Protein AF-A0A7S2K4I2-F1 (afdb_monomer_lite)

Sequence (186 aa):
KVRLDPPRPSGVTPASSSSSSKVGPFVLKERHAEYVIVQDGLDKDMLECCHKFLRTKRPQPAQMKNEGGESDDERKTRYDDRDSLVSWFSAQTECPWLHDRLADVVRHVGNAQWPLLKVDDKGDLACDYEQTQYAVYGPDQHFKAWHQDAYAEGNDPEDARQFTIVVMLSCRRDYTGGGFPAERPG

Foldseek 3Di:
DDDDDDDDDDPPPPDPPQPWDDFPPWTFRDDDPQDTDTPCLDPPVRLVVVVVLVVVQPFAFDDDPPPDDPDDDPPVVQCVLAGWTKGWAACVPRPVVVVVSVQCCCQRPVCVSPVPFDADPVRGTPDDDDTDMDIGADPPGDNRDDDDQADCPDDDPSNPDPDDDDDDSDDPVVDDDPDDDDDDDD

Secondary structure (DSSP, 8-state):
-PPPPPP-------------EEETTEEEEEE-SS-EEEETSS-HHHHHHHHHHHTTS--EE---TTTT----STTGGGSTTB--EEEEE-HHHH-HHHHHHHHHHIIIIIHHHS--S-B-TTS-B----PPEEEEE--TT--B-S---S--TT--SGGGG---------S-GGG-SS-----PPP-

pLDDT: mean 82.23, std 18.73, range [35.19, 97.94]

Structure (mmCIF, N/CA/C/O backbone):
data_AF-A0A7S2K4I2-F1
#
_entry.id   AF-A0A7S2K4I2-F1
#
loop_
_atom_site.group_PDB
_atom_site.id
_atom_site.type_symbol
_atom_site.label_atom_id
_atom_site.label_alt_id
_atom_site.label_comp_id
_atom_site.label_asym_id
_atom_site.label_entity_id
_atom_site.label_seq_id
_atom_site.pdbx_PDB_ins_code
_atom_site.Cartn_x
_atom_site.Cartn_y
_atom_site.Cartn_z
_atom_site.occupancy
_atom_site.B_iso_or_equiv
_atom_site.auth_seq_id
_atom_site.auth_comp_id
_atom_site.auth_asym_id
_atom_site.auth_atom_id
_atom_site.pdbx_PDB_model_num
ATOM 1 N N . LYS A 1 1 ? 3.647 -50.927 -32.671 1.00 45.66 1 LYS A N 1
ATOM 2 C CA . LYS A 1 1 ? 2.500 -51.054 -31.738 1.00 45.66 1 LYS A CA 1
ATOM 3 C C . LYS A 1 1 ? 2.286 -49.695 -31.089 1.00 45.66 1 LYS A C 1
ATOM 5 O O . LYS A 1 1 ? 3.071 -49.327 -30.231 1.00 45.66 1 LYS A O 1
ATOM 10 N N . VAL A 1 2 ? 1.308 -48.933 -31.574 1.00 35.75 2 VAL A N 1
ATOM 11 C CA . VAL A 1 2 ? 0.927 -47.622 -31.028 1.00 35.75 2 VAL A CA 1
ATOM 12 C C . VAL A 1 2 ? -0.049 -47.878 -29.878 1.00 35.75 2 VAL A C 1
ATOM 14 O O . VAL A 1 2 ? -1.034 -48.586 -30.080 1.00 35.75 2 VAL A O 1
ATOM 17 N N . ARG A 1 3 ? 0.244 -47.372 -28.676 1.00 37.09 3 ARG A N 1
ATOM 18 C CA . ARG A 1 3 ? -0.733 -47.267 -27.584 1.00 37.09 3 ARG A CA 1
ATOM 19 C C . ARG A 1 3 ? -1.289 -45.847 -27.620 1.00 37.09 3 ARG A C 1
ATOM 21 O O . ARG A 1 3 ? -0.523 -44.896 -27.537 1.00 37.09 3 ARG A O 1
ATOM 28 N N . LEU A 1 4 ? -2.598 -45.745 -27.822 1.00 38.88 4 LEU A N 1
ATOM 29 C CA . LEU A 1 4 ? -3.372 -44.523 -27.645 1.00 38.88 4 LEU A CA 1
ATOM 30 C C . LEU A 1 4 ? -3.843 -44.504 -26.192 1.00 38.88 4 LEU A C 1
ATOM 32 O O . LEU A 1 4 ? -4.527 -45.439 -25.770 1.00 38.88 4 LEU A O 1
ATOM 36 N N . ASP A 1 5 ? -3.464 -43.470 -25.451 1.00 52.88 5 ASP A N 1
ATOM 37 C CA . ASP A 1 5 ? -4.001 -43.223 -24.117 1.00 52.88 5 ASP A CA 1
ATOM 38 C C . ASP A 1 5 ? -5.413 -42.614 -24.211 1.00 52.88 5 ASP A C 1
ATOM 40 O O . ASP A 1 5 ? -5.716 -41.879 -25.160 1.00 52.88 5 ASP A O 1
ATOM 44 N N . PRO A 1 6 ? -6.308 -42.932 -23.258 1.00 47.16 6 PRO A N 1
ATOM 45 C CA . PRO A 1 6 ? -7.670 -42.413 -23.249 1.00 47.16 6 PRO A CA 1
ATOM 46 C C . PRO A 1 6 ? -7.687 -40.924 -22.863 1.00 47.16 6 PRO A C 1
ATOM 48 O O . PRO A 1 6 ? -6.858 -40.487 -22.063 1.00 47.16 6 PRO A O 1
ATOM 51 N N . PRO A 1 7 ? -8.640 -40.119 -23.368 1.00 51.59 7 PRO A N 1
ATOM 52 C CA . PRO A 1 7 ? -8.760 -38.739 -22.932 1.00 51.59 7 PRO A CA 1
ATOM 53 C C . PRO A 1 7 ? -9.582 -38.622 -21.638 1.00 51.59 7 PRO A C 1
ATOM 55 O O . PRO A 1 7 ? -10.509 -39.402 -21.415 1.00 51.59 7 PRO A O 1
ATOM 58 N N . ARG A 1 8 ? -9.316 -37.510 -20.927 1.00 41.53 8 ARG A N 1
ATOM 59 C CA . ARG A 1 8 ? -10.146 -36.782 -19.932 1.00 41.53 8 ARG A CA 1
ATOM 60 C C . ARG A 1 8 ? -9.965 -37.144 -18.441 1.00 41.53 8 ARG A C 1
ATOM 62 O O . ARG A 1 8 ? -9.668 -38.288 -18.130 1.00 41.53 8 ARG A O 1
ATOM 69 N N . PRO A 1 9 ? -10.122 -36.159 -17.520 1.00 43.31 9 PRO A N 1
ATOM 70 C CA . PRO A 1 9 ? -11.148 -35.114 -17.557 1.00 43.31 9 PRO A CA 1
ATOM 71 C C . PRO A 1 9 ? -10.660 -33.667 -17.622 1.00 43.31 9 PRO A C 1
ATOM 73 O O . PRO A 1 9 ? -9.658 -33.264 -17.046 1.00 43.31 9 PRO A O 1
ATOM 76 N N . SER A 1 10 ? -11.465 -32.880 -18.333 1.00 49.03 10 SER A N 1
ATOM 77 C CA . SER A 1 10 ? -11.512 -31.429 -18.280 1.00 49.03 10 SER A CA 1
ATOM 78 C C . SER A 1 10 ? -11.745 -30.993 -16.834 1.00 49.03 10 SER A C 1
ATOM 80 O O . SER A 1 10 ? -12.845 -31.162 -16.308 1.00 49.03 10 SER A O 1
ATOM 82 N N . GLY A 1 11 ? -10.709 -30.451 -16.199 1.00 35.19 11 GLY A N 1
ATOM 83 C CA . GLY A 1 11 ? -10.841 -29.725 -14.945 1.00 35.19 11 GLY A CA 1
ATOM 84 C C . GLY A 1 11 ? -11.625 -28.447 -15.204 1.00 35.19 11 GLY A C 1
ATOM 85 O O . GLY A 1 11 ? -11.063 -27.434 -15.606 1.00 35.19 11 GLY A O 1
ATOM 86 N N . VAL A 1 12 ? -12.941 -28.513 -15.025 1.00 42.94 12 VAL A N 1
ATOM 87 C CA . VAL A 1 12 ? -13.753 -27.324 -14.791 1.00 42.94 12 VAL A CA 1
ATOM 88 C C . VAL A 1 12 ? -13.379 -26.859 -13.391 1.00 42.94 12 VAL A C 1
ATOM 90 O O . VAL A 1 12 ? -13.829 -27.429 -12.399 1.00 42.94 12 VAL A O 1
ATOM 93 N N . THR A 1 13 ? -12.499 -25.867 -13.303 1.00 44.44 13 THR A N 1
ATOM 94 C CA . THR A 1 13 ? -12.301 -25.113 -12.067 1.00 44.44 13 THR A CA 1
ATOM 95 C C . THR A 1 13 ? -13.665 -24.537 -11.681 1.00 44.44 13 THR A C 1
ATOM 97 O O . THR A 1 13 ? -14.291 -23.890 -12.529 1.00 44.44 13 THR A O 1
ATOM 100 N N . PRO A 1 14 ? -14.182 -24.765 -10.463 1.00 40.59 14 PRO A N 1
ATOM 101 C CA . PRO A 1 14 ? -15.402 -24.099 -10.055 1.00 40.59 14 PRO A CA 1
ATOM 102 C C . PRO A 1 14 ? -15.103 -22.602 -10.041 1.00 40.59 14 PRO A C 1
ATOM 104 O O . PRO A 1 14 ? -14.179 -22.152 -9.361 1.00 40.59 14 PRO A O 1
ATOM 107 N N . ALA A 1 15 ? -15.853 -21.836 -10.833 1.00 42.00 15 ALA A N 1
ATOM 108 C CA . ALA A 1 15 ? -15.892 -20.394 -10.686 1.00 42.00 15 ALA A CA 1
ATOM 109 C C . ALA A 1 15 ? -16.281 -20.123 -9.231 1.00 42.00 15 ALA A C 1
ATOM 111 O O . ALA A 1 15 ? -17.393 -20.460 -8.816 1.00 42.00 15 ALA A O 1
ATOM 112 N N . SER A 1 16 ? -15.350 -19.584 -8.439 1.00 42.66 16 SER A N 1
ATOM 113 C CA . SER A 1 16 ? -15.700 -19.061 -7.130 1.00 42.66 16 SER A CA 1
ATOM 114 C C . SER A 1 16 ? -16.764 -18.000 -7.380 1.00 42.66 16 SER A C 1
ATOM 116 O O . SER A 1 16 ? -16.560 -17.042 -8.126 1.00 42.66 16 SER A O 1
ATOM 118 N N . SER A 1 17 ? -17.958 -18.220 -6.842 1.00 43.41 17 SER A N 1
ATOM 119 C CA . SER A 1 17 ? -19.016 -17.225 -6.867 1.00 43.41 17 SER A CA 1
ATOM 120 C C . SER A 1 17 ? -18.533 -16.044 -6.028 1.00 43.41 17 SER A C 1
ATOM 122 O O . SER A 1 17 ? -18.683 -16.045 -4.806 1.00 43.41 17 SER A O 1
ATOM 124 N N . SER A 1 18 ? -17.884 -15.069 -6.667 1.00 55.03 18 SER A N 1
ATOM 125 C CA . SER A 1 18 ? -17.404 -13.847 -6.028 1.00 55.03 18 SER A CA 1
ATOM 126 C C . SER A 1 18 ? -18.601 -12.939 -5.739 1.00 55.03 18 SER A C 1
ATOM 128 O O . SER A 1 18 ? -18.847 -11.952 -6.435 1.00 55.03 18 SER A O 1
ATOM 130 N N . SER A 1 19 ? -19.416 -13.301 -4.750 1.00 66.00 19 SER A N 1
ATOM 131 C CA . SER A 1 19 ? -20.396 -12.373 -4.203 1.00 66.00 19 SER A CA 1
ATOM 132 C C . SER A 1 19 ? -19.626 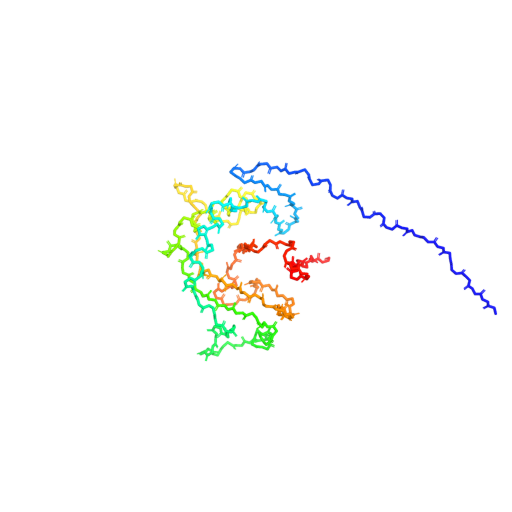-11.316 -3.423 1.00 66.00 19 SER A C 1
ATOM 134 O O . SER A 1 19 ? -19.053 -11.620 -2.373 1.00 66.00 19 SER A O 1
ATOM 136 N N . SER A 1 20 ? -19.575 -10.093 -3.945 1.00 78.56 20 SER A N 1
ATOM 137 C CA . SER A 1 20 ? -18.976 -8.988 -3.213 1.00 78.56 20 SER A CA 1
ATOM 138 C C . SER A 1 20 ? -19.796 -8.689 -1.957 1.00 78.56 20 SER A C 1
ATOM 140 O O . SER A 1 20 ? -21.028 -8.711 -1.975 1.00 78.56 20 SER A O 1
ATOM 142 N N . SER A 1 21 ? -19.117 -8.431 -0.842 1.00 86.62 21 SER A N 1
ATOM 143 C CA . SER A 1 21 ? -19.760 -8.123 0.441 1.00 86.62 21 SER A CA 1
ATOM 144 C C . SER A 1 21 ? -19.257 -6.793 0.979 1.00 86.62 21 SER A C 1
ATOM 146 O O . SER A 1 21 ? -18.053 -6.535 0.946 1.00 86.62 21 SER A O 1
ATOM 148 N N . LYS A 1 22 ? -20.155 -5.959 1.509 1.00 88.06 22 LYS A N 1
ATOM 149 C CA . LYS A 1 22 ? -19.762 -4.723 2.195 1.00 88.06 22 LYS A CA 1
ATOM 150 C C . LYS A 1 22 ? -19.263 -5.034 3.605 1.00 88.06 22 LYS A C 1
ATOM 152 O O . LYS A 1 22 ? -19.943 -5.739 4.346 1.00 88.06 22 LYS A O 1
ATOM 157 N N . VAL A 1 23 ? -18.109 -4.485 3.971 1.00 83.25 23 VAL A N 1
ATOM 158 C CA . VAL A 1 23 ? -17.538 -4.562 5.321 1.00 83.25 23 VAL A CA 1
ATOM 159 C C . VAL A 1 23 ? -17.091 -3.159 5.721 1.00 83.25 23 VAL A C 1
ATOM 161 O O . VAL A 1 23 ? -16.132 -2.621 5.168 1.00 83.25 23 VAL A O 1
ATOM 164 N N . GLY A 1 24 ? -17.837 -2.530 6.633 1.00 85.44 24 GLY A N 1
ATOM 165 C CA . GLY A 1 24 ? -17.677 -1.101 6.910 1.00 85.44 24 GLY A CA 1
ATOM 166 C C . GLY A 1 24 ? -17.843 -0.267 5.625 1.00 85.44 24 GLY A C 1
ATOM 167 O O . GLY A 1 24 ? -18.805 -0.495 4.883 1.00 85.44 24 GLY A O 1
ATOM 168 N N . PRO A 1 25 ? -16.923 0.669 5.322 1.00 89.75 25 PRO A N 1
ATOM 169 C CA . PRO A 1 25 ? -16.965 1.467 4.097 1.00 89.75 25 PRO A CA 1
ATOM 170 C C . PRO A 1 25 ? -16.369 0.753 2.867 1.00 89.75 25 PRO A C 1
ATOM 172 O O . PRO A 1 25 ? -16.263 1.370 1.808 1.00 89.75 25 PRO A O 1
ATOM 175 N N . PHE A 1 26 ? -15.956 -0.515 2.982 1.00 95.69 26 PHE A N 1
ATOM 176 C CA . PHE A 1 26 ? -15.223 -1.235 1.937 1.00 95.69 26 PHE A CA 1
ATOM 177 C C . PHE A 1 26 ? -16.061 -2.313 1.255 1.00 95.69 26 PHE A C 1
ATOM 179 O O . PHE A 1 26 ? -16.969 -2.901 1.847 1.00 95.69 26 PHE A O 1
ATOM 186 N N . VAL A 1 27 ? -15.713 -2.610 0.002 1.00 95.19 27 VAL A N 1
ATOM 187 C CA . VAL A 1 27 ? -16.283 -3.721 -0.762 1.00 95.19 27 VAL A CA 1
ATOM 188 C C . VAL A 1 27 ? -15.241 -4.825 -0.866 1.00 95.19 27 VAL A C 1
ATOM 190 O O . VAL A 1 27 ? -14.229 -4.687 -1.550 1.00 95.19 27 VAL A O 1
ATOM 193 N N . LEU A 1 28 ? -15.495 -5.946 -0.199 1.00 94.81 28 LEU A N 1
ATOM 194 C CA . LEU A 1 28 ? -14.681 -7.142 -0.346 1.00 94.81 28 LEU A CA 1
ATOM 195 C C . LEU A 1 28 ? -15.040 -7.815 -1.671 1.00 94.81 28 LEU A C 1
ATOM 197 O O . LEU A 1 28 ? -16.169 -8.276 -1.840 1.00 94.81 28 LEU A O 1
ATOM 201 N N . LYS A 1 29 ? -14.093 -7.846 -2.606 1.00 94.56 29 LYS A N 1
ATOM 202 C CA . LYS A 1 29 ? -14.266 -8.437 -3.936 1.00 94.56 29 LYS A CA 1
ATOM 203 C C . LYS A 1 29 ? -14.013 -9.937 -3.915 1.00 94.56 29 LYS A C 1
ATOM 205 O O . LYS A 1 29 ? -14.804 -10.707 -4.451 1.00 94.56 29 LYS A O 1
ATOM 210 N N . GLU A 1 30 ? -12.909 -10.339 -3.295 1.00 94.25 30 GLU A N 1
ATOM 211 C CA . GLU A 1 30 ? -12.499 -11.735 -3.188 1.00 94.25 30 GLU A CA 1
ATOM 212 C C . GLU A 1 30 ? -11.969 -12.019 -1.791 1.00 94.25 30 GLU A C 1
ATOM 214 O O . GLU A 1 30 ? -11.369 -11.157 -1.142 1.00 94.25 30 GLU A O 1
ATOM 219 N N . ARG A 1 31 ? -12.179 -13.254 -1.346 1.00 92.81 31 ARG A N 1
ATOM 220 C CA . ARG A 1 31 ? -11.678 -13.759 -0.078 1.00 92.81 31 ARG A CA 1
ATOM 221 C C . ARG A 1 31 ? -10.934 -15.058 -0.328 1.00 92.81 31 ARG A C 1
ATOM 223 O O . ARG A 1 31 ? -11.472 -15.968 -0.953 1.00 92.81 31 ARG A O 1
ATOM 230 N N . HIS A 1 32 ? -9.730 -15.130 0.212 1.00 91.44 32 HIS A N 1
ATOM 231 C CA . HIS A 1 32 ? -8.888 -16.315 0.250 1.00 91.44 32 HIS A CA 1
ATOM 232 C C . HIS A 1 32 ? -8.554 -16.618 1.718 1.00 91.44 32 HIS A C 1
ATOM 234 O O . HIS A 1 32 ? -8.911 -15.842 2.605 1.00 91.44 32 HIS A O 1
ATOM 240 N N . ALA A 1 33 ? -7.927 -17.763 1.994 1.00 90.31 33 ALA A N 1
ATOM 241 C CA . ALA A 1 33 ? -7.630 -18.175 3.370 1.00 90.31 33 ALA A CA 1
ATOM 242 C C . ALA A 1 33 ? -6.675 -17.201 4.090 1.00 90.31 33 ALA A C 1
ATOM 244 O O . ALA A 1 33 ? -6.841 -16.944 5.280 1.00 90.31 33 ALA A O 1
ATOM 245 N N . GLU A 1 34 ? -5.725 -16.633 3.345 1.00 89.62 34 GLU A N 1
ATOM 246 C CA . GLU A 1 34 ? -4.618 -15.827 3.883 1.00 89.62 34 GLU A CA 1
ATOM 247 C C . GLU A 1 34 ? -4.631 -14.376 3.390 1.00 89.62 34 GLU A C 1
ATOM 249 O O . GLU A 1 34 ? -3.885 -13.542 3.888 1.00 89.62 34 GLU A O 1
ATOM 254 N N . TYR A 1 35 ? -5.477 -14.050 2.408 1.00 93.75 35 TYR A N 1
ATOM 255 C CA . TYR A 1 35 ? -5.583 -12.691 1.888 1.00 93.75 35 TYR A CA 1
ATOM 256 C C . TYR A 1 35 ? -6.986 -12.365 1.383 1.00 93.75 35 TYR A C 1
ATOM 258 O O . TYR A 1 35 ? -7.836 -13.223 1.134 1.00 93.75 35 TYR A O 1
ATOM 266 N N . VAL A 1 36 ? -7.226 -11.073 1.227 1.00 95.25 36 VAL A N 1
ATOM 267 C CA . VAL A 1 36 ? -8.484 -10.498 0.762 1.00 95.25 36 VAL A CA 1
ATOM 268 C C . VAL A 1 36 ? -8.198 -9.462 -0.309 1.00 95.25 36 VAL A C 1
ATOM 270 O O . VAL A 1 36 ? -7.207 -8.742 -0.235 1.00 95.25 36 VAL A O 1
ATOM 273 N N . ILE A 1 37 ? -9.089 -9.359 -1.293 1.00 95.56 37 ILE A N 1
ATOM 274 C CA . ILE A 1 37 ? -9.028 -8.304 -2.306 1.00 95.56 37 ILE A CA 1
ATOM 275 C C . ILE A 1 37 ? -10.155 -7.321 -2.031 1.00 95.56 37 ILE A C 1
ATOM 277 O O . ILE A 1 37 ? -11.334 -7.667 -2.135 1.00 95.56 37 ILE A O 1
ATOM 281 N N . VAL A 1 38 ? -9.787 -6.084 -1.708 1.00 96.12 38 VAL A N 1
ATOM 282 C CA . VAL A 1 38 ? -10.725 -4.973 -1.536 1.00 96.12 38 VAL A CA 1
ATOM 283 C C . VAL A 1 38 ? -10.860 -4.234 -2.863 1.00 96.12 38 VAL A C 1
ATOM 285 O O . VAL A 1 38 ? -9.873 -3.780 -3.438 1.00 96.12 38 VAL A O 1
ATOM 288 N N . GLN A 1 39 ? -12.087 -4.128 -3.360 1.00 95.06 39 GLN A N 1
ATOM 289 C CA . GLN A 1 39 ? -12.401 -3.305 -4.520 1.00 95.06 39 GLN A CA 1
ATOM 290 C C . GLN A 1 39 ? -12.584 -1.848 -4.084 1.00 95.06 39 GLN A C 1
ATOM 292 O O . GLN A 1 39 ? -13.169 -1.584 -3.034 1.00 95.06 39 GLN A O 1
ATOM 297 N N . ASP A 1 40 ? -12.101 -0.922 -4.921 1.00 93.31 40 ASP A N 1
ATOM 298 C CA . ASP A 1 40 ? -12.248 0.525 -4.736 1.00 93.31 40 ASP A CA 1
ATOM 299 C C . ASP A 1 40 ? -11.784 0.976 -3.334 1.00 93.31 40 ASP A C 1
ATOM 301 O O . ASP A 1 40 ? -12.407 1.803 -2.668 1.00 93.31 40 ASP A O 1
ATOM 305 N N . GLY A 1 41 ? -10.671 0.390 -2.861 1.00 94.38 41 GLY A N 1
ATOM 306 C CA . GLY A 1 41 ? -10.077 0.707 -1.557 1.00 94.38 41 GLY A CA 1
ATOM 307 C C . GLY A 1 41 ? -9.723 2.191 -1.426 1.00 94.38 41 GLY A C 1
ATOM 308 O O . GLY A 1 41 ? -9.916 2.777 -0.361 1.00 94.38 41 GLY A O 1
ATOM 309 N N . LEU A 1 42 ? -9.312 2.810 -2.534 1.00 96.06 42 LEU A N 1
ATOM 310 C CA . LEU A 1 42 ? -9.288 4.255 -2.732 1.00 96.06 42 LEU A CA 1
ATOM 311 C C . LEU A 1 42 ? -10.346 4.602 -3.780 1.00 96.06 42 LEU A C 1
ATOM 313 O O . LEU A 1 42 ? -10.367 3.987 -4.849 1.00 96.06 42 LEU A O 1
ATOM 317 N N . ASP A 1 43 ? -11.205 5.577 -3.488 1.00 93.94 43 ASP A N 1
ATOM 318 C CA . ASP A 1 43 ? -12.091 6.122 -4.513 1.00 93.94 43 ASP A CA 1
ATOM 319 C C . ASP A 1 43 ? -11.302 6.958 -5.538 1.00 93.94 43 ASP A C 1
ATOM 321 O O . ASP A 1 43 ? -10.086 7.149 -5.432 1.00 93.94 43 ASP A O 1
ATOM 325 N N . LYS A 1 44 ? -11.998 7.448 -6.567 1.00 94.12 44 LYS A N 1
ATOM 326 C CA . LYS A 1 44 ? -11.376 8.214 -7.649 1.00 94.12 44 LYS A CA 1
ATOM 327 C C . LYS A 1 44 ? -10.659 9.471 -7.139 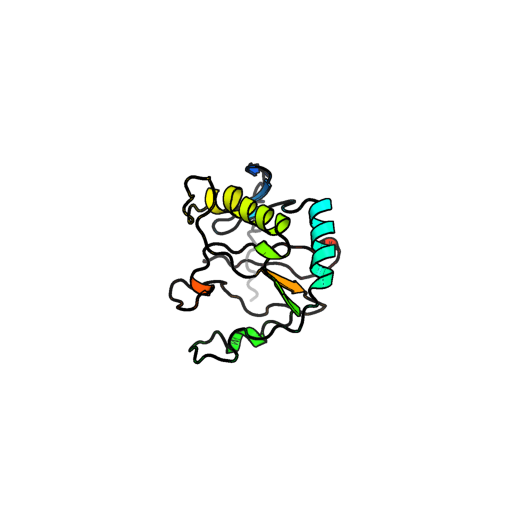1.00 94.12 44 LYS A C 1
ATOM 329 O O . LYS A 1 44 ? -9.534 9.733 -7.564 1.00 94.12 44 LYS A O 1
ATOM 334 N N . ASP A 1 45 ? -11.279 10.221 -6.235 1.00 96.25 45 ASP A N 1
ATOM 335 C CA . ASP A 1 45 ? -10.743 11.492 -5.747 1.00 96.25 45 ASP A CA 1
ATOM 336 C C . ASP A 1 45 ? -9.535 11.247 -4.830 1.00 96.25 45 ASP A C 1
ATOM 338 O O . ASP A 1 45 ? -8.514 11.937 -4.931 1.00 96.25 45 ASP A O 1
ATOM 342 N N . MET A 1 46 ? -9.599 10.202 -3.998 1.00 96.75 46 MET A N 1
ATOM 343 C CA . MET A 1 46 ? -8.479 9.712 -3.195 1.00 96.75 46 MET A CA 1
ATOM 344 C C . MET A 1 46 ? -7.317 9.252 -4.074 1.00 96.75 46 MET A C 1
ATOM 346 O O . MET A 1 46 ? -6.169 9.606 -3.805 1.00 96.75 46 MET A O 1
ATOM 350 N N . LEU A 1 47 ? -7.584 8.496 -5.142 1.00 96.06 47 LEU A N 1
ATOM 351 C CA . LEU A 1 47 ? -6.551 8.026 -6.066 1.00 96.06 47 LEU A CA 1
ATOM 352 C C . LEU A 1 47 ? -5.862 9.201 -6.775 1.00 96.06 47 LEU A C 1
ATOM 354 O O . LEU A 1 47 ? -4.633 9.242 -6.859 1.00 96.06 47 LEU A O 1
ATOM 358 N N . GLU A 1 48 ? -6.623 10.202 -7.223 1.00 96.31 48 GLU A N 1
ATOM 359 C CA . GLU A 1 48 ? -6.067 11.428 -7.801 1.00 96.31 48 GLU A CA 1
ATOM 360 C C . GLU A 1 48 ? -5.192 12.196 -6.797 1.00 96.31 48 GLU A C 1
ATOM 362 O O . GLU A 1 48 ? -4.095 12.650 -7.145 1.00 96.31 48 GLU A O 1
ATOM 367 N N . CYS A 1 49 ? -5.640 12.323 -5.545 1.00 97.31 49 CYS A N 1
ATOM 368 C CA . CYS A 1 49 ? -4.853 12.925 -4.467 1.00 97.31 49 CYS A CA 1
ATOM 369 C C . CYS A 1 49 ? -3.570 12.131 -4.183 1.00 97.31 49 CYS A C 1
ATOM 371 O O . CYS A 1 49 ? -2.493 12.723 -4.073 1.00 97.31 49 CYS A O 1
ATOM 373 N N . CYS A 1 50 ? -3.664 10.799 -4.140 1.00 97.38 50 CYS A N 1
ATOM 374 C CA . CYS A 1 50 ? -2.532 9.897 -3.951 1.00 97.38 50 CYS A CA 1
ATOM 375 C C . CYS A 1 50 ? -1.491 10.094 -5.056 1.00 97.38 50 CYS A C 1
ATOM 377 O O . CYS A 1 50 ? -0.321 10.341 -4.775 1.00 97.38 50 CYS A O 1
ATOM 379 N N . HIS A 1 51 ? -1.913 10.090 -6.323 1.00 97.06 51 HIS A N 1
ATOM 380 C CA . HIS A 1 51 ? -1.007 10.312 -7.448 1.00 97.06 51 HIS A CA 1
ATOM 381 C C . HIS A 1 51 ? -0.331 11.684 -7.402 1.00 97.06 51 HIS A C 1
ATOM 383 O O . HIS A 1 51 ? 0.865 11.778 -7.685 1.00 97.06 51 HIS A O 1
ATOM 389 N N . LYS A 1 52 ? -1.061 12.750 -7.045 1.00 97.19 52 LYS A N 1
ATOM 390 C CA . LYS A 1 52 ? -0.473 14.091 -6.882 1.00 97.19 52 LYS A CA 1
ATOM 391 C C . LYS A 1 52 ? 0.623 14.085 -5.818 1.00 97.19 52 LYS A C 1
ATOM 393 O O . LYS A 1 52 ? 1.707 14.605 -6.072 1.00 97.19 52 LYS A O 1
ATOM 398 N N . PHE A 1 53 ? 0.367 13.455 -4.674 1.00 97.75 53 PHE A N 1
ATOM 399 C CA . PHE A 1 53 ? 1.349 13.310 -3.605 1.00 97.75 53 PHE A CA 1
ATOM 400 C C . PHE A 1 53 ? 2.562 12.474 -4.042 1.00 97.75 53 PHE A C 1
ATOM 402 O O . PHE A 1 53 ? 3.699 12.929 -3.920 1.00 97.75 53 PHE A O 1
ATOM 409 N N . LEU A 1 54 ? 2.351 11.292 -4.623 1.00 97.31 54 LEU A N 1
ATOM 410 C CA . LEU A 1 54 ? 3.430 10.365 -4.988 1.00 97.31 54 LEU A CA 1
ATOM 411 C C . LEU A 1 54 ? 4.365 10.908 -6.075 1.00 97.31 54 LEU A C 1
ATOM 413 O O . LEU A 1 54 ? 5.551 10.580 -6.085 1.00 97.31 54 LEU A O 1
ATOM 417 N N . ARG A 1 55 ? 3.892 11.815 -6.941 1.00 95.81 55 ARG A N 1
ATOM 418 C CA . ARG A 1 55 ? 4.757 12.531 -7.902 1.00 95.81 55 ARG A CA 1
ATOM 419 C C . ARG A 1 55 ? 5.877 13.328 -7.226 1.00 95.81 55 ARG A C 1
ATOM 421 O O . ARG A 1 55 ? 6.890 13.602 -7.863 1.00 95.81 55 ARG A O 1
ATOM 428 N N . THR A 1 56 ? 5.731 13.673 -5.947 1.00 96.06 56 THR A N 1
ATOM 429 C CA . THR A 1 56 ? 6.770 14.378 -5.181 1.00 96.06 56 THR A CA 1
ATOM 430 C C . THR A 1 56 ? 7.883 13.456 -4.667 1.00 96.06 56 THR A C 1
ATOM 432 O O . THR A 1 56 ? 8.949 13.946 -4.307 1.00 96.06 56 THR A O 1
ATOM 435 N N . LYS A 1 57 ? 7.679 12.129 -4.670 1.00 94.44 57 LYS A N 1
ATOM 436 C CA . LYS A 1 57 ? 8.518 11.156 -3.950 1.00 94.44 57 LYS A CA 1
ATOM 437 C C . LYS A 1 57 ? 9.774 10.672 -4.678 1.00 94.44 57 LYS A C 1
ATOM 439 O O . LYS A 1 57 ? 10.585 10.002 -4.053 1.00 94.44 57 LYS A O 1
ATOM 444 N N . ARG A 1 58 ? 9.970 11.037 -5.953 1.00 93.69 58 ARG A N 1
ATOM 445 C CA . ARG A 1 58 ? 11.209 10.815 -6.744 1.00 93.69 58 ARG A CA 1
ATOM 446 C C . ARG A 1 58 ? 11.887 9.443 -6.500 1.00 93.69 58 ARG A C 1
ATOM 448 O O . ARG A 1 58 ? 13.014 9.412 -6.000 1.00 93.69 58 ARG A O 1
ATOM 455 N N . PRO A 1 59 ? 11.225 8.322 -6.838 1.00 94.62 59 PRO A N 1
ATOM 456 C CA . PRO A 1 59 ? 11.747 6.988 -6.555 1.00 94.62 59 PRO A CA 1
ATOM 457 C C . PRO A 1 59 ? 13.090 6.734 -7.256 1.00 94.62 59 PRO A C 1
ATOM 459 O O . PRO A 1 59 ? 13.307 7.193 -8.378 1.00 94.62 59 PRO A O 1
ATOM 462 N N . GLN A 1 60 ? 13.982 6.023 -6.573 1.00 92.38 60 GLN A N 1
ATOM 463 C CA . GLN A 1 60 ? 15.326 5.648 -7.029 1.00 92.38 60 GLN A CA 1
ATOM 464 C C . GLN A 1 60 ? 15.411 4.131 -7.212 1.00 92.38 60 GLN A C 1
ATOM 466 O O . GLN A 1 60 ? 14.557 3.437 -6.671 1.00 92.38 60 GLN A O 1
ATOM 471 N N . PRO A 1 61 ? 16.390 3.582 -7.952 1.00 90.38 61 PRO A N 1
ATOM 472 C CA . PRO A 1 61 ? 16.580 2.133 -8.016 1.00 90.38 61 PRO A CA 1
ATOM 473 C C . PRO A 1 61 ? 16.561 1.507 -6.618 1.00 90.38 61 PRO A C 1
ATOM 475 O O . PRO A 1 61 ? 17.154 2.064 -5.693 1.00 90.38 61 PRO A O 1
ATOM 478 N N . ALA A 1 62 ? 15.829 0.402 -6.451 1.00 85.06 62 ALA A N 1
ATOM 479 C CA . ALA A 1 62 ? 15.758 -0.294 -5.173 1.00 85.06 62 ALA A CA 1
ATOM 480 C C . ALA A 1 62 ? 17.176 -0.636 -4.685 1.00 85.06 62 ALA A C 1
ATOM 482 O O . ALA A 1 62 ? 17.957 -1.239 -5.415 1.00 85.06 62 ALA A O 1
ATOM 483 N N . GLN A 1 63 ? 17.494 -0.242 -3.455 1.00 70.25 63 GLN A N 1
ATOM 484 C CA . GLN A 1 63 ? 18.733 -0.603 -2.770 1.00 70.25 63 GLN A CA 1
ATOM 485 C C . GLN A 1 63 ? 18.391 -1.355 -1.486 1.00 70.25 63 GLN A C 1
ATOM 487 O O . GLN A 1 63 ? 17.306 -1.175 -0.919 1.00 70.25 63 GLN A O 1
ATOM 492 N N . MET A 1 64 ? 19.307 -2.205 -1.025 1.00 61.41 64 MET A N 1
ATOM 493 C CA . MET A 1 64 ? 19.138 -2.913 0.238 1.00 61.41 64 MET A CA 1
ATOM 494 C C . MET A 1 64 ? 19.097 -1.916 1.399 1.00 61.41 64 MET A C 1
ATOM 496 O O . MET A 1 64 ? 19.971 -1.067 1.540 1.00 61.41 64 MET A O 1
ATOM 500 N N . LYS A 1 65 ? 18.112 -2.058 2.292 1.00 53.53 65 LYS A N 1
ATOM 501 C CA . LYS A 1 65 ? 18.023 -1.261 3.529 1.00 53.53 65 LYS A CA 1
ATOM 502 C C . LYS A 1 65 ? 19.179 -1.564 4.511 1.00 53.53 65 LYS A C 1
ATOM 504 O O . LYS A 1 65 ? 19.442 -0.765 5.401 1.00 53.53 65 LYS A O 1
ATOM 509 N N . ASN A 1 66 ? 19.910 -2.668 4.300 1.00 48.41 66 ASN A N 1
ATOM 510 C CA . ASN A 1 66 ? 20.906 -3.228 5.224 1.00 48.41 66 ASN A CA 1
ATOM 511 C C . ASN A 1 66 ? 22.365 -3.139 4.724 1.00 48.41 66 ASN A C 1
ATOM 513 O O . ASN A 1 66 ? 23.157 -4.040 4.991 1.00 48.41 66 ASN A O 1
ATOM 517 N N . GLU A 1 67 ? 22.771 -2.066 4.040 1.00 43.34 67 GLU A N 1
ATOM 518 C CA . GLU A 1 67 ? 24.188 -1.870 3.653 1.00 43.34 67 GLU A CA 1
ATOM 519 C C . GLU A 1 67 ? 25.145 -1.577 4.842 1.00 43.34 67 GLU A C 1
ATOM 521 O O . GLU A 1 67 ? 26.317 -1.281 4.630 1.00 43.34 67 GLU A O 1
ATOM 526 N N . GLY A 1 68 ? 24.697 -1.690 6.102 1.00 38.09 68 GLY A N 1
ATOM 527 C CA . GLY A 1 68 ? 25.509 -1.370 7.289 1.00 38.09 68 GLY A CA 1
ATOM 528 C C . GLY A 1 68 ? 25.467 -2.368 8.452 1.00 38.09 68 GLY A C 1
ATOM 529 O O . GLY A 1 68 ? 25.982 -2.044 9.518 1.00 38.09 68 GLY A O 1
ATOM 530 N N . GLY A 1 69 ? 24.854 -3.546 8.289 1.00 44.97 69 GLY A N 1
ATOM 531 C CA . GLY A 1 69 ? 24.711 -4.531 9.368 1.00 44.97 69 GLY A CA 1
ATOM 532 C C . GLY A 1 69 ? 25.279 -5.906 9.018 1.00 44.97 69 GLY A C 1
ATOM 533 O O . GLY A 1 69 ? 25.024 -6.442 7.931 1.00 44.97 69 GLY A O 1
ATOM 534 N N . GLU A 1 70 ? 25.994 -6.510 9.970 1.00 40.91 70 GLU A N 1
ATOM 535 C CA . GLU A 1 70 ? 26.281 -7.951 10.005 1.00 40.91 70 GLU A CA 1
ATOM 536 C C . GLU A 1 70 ? 24.982 -8.731 10.278 1.00 40.91 70 GLU A C 1
ATOM 538 O O . GLU A 1 70 ? 24.830 -9.382 11.302 1.00 40.91 70 GLU A O 1
ATOM 543 N N . SER A 1 71 ? 23.993 -8.622 9.387 1.00 46.22 71 SER A N 1
ATOM 544 C CA . SER A 1 71 ? 22.941 -9.632 9.317 1.00 46.22 71 SER A CA 1
ATOM 545 C C . SER A 1 71 ? 23.533 -10.830 8.575 1.00 46.22 71 SER A C 1
ATOM 547 O O . SER A 1 71 ? 24.008 -10.693 7.434 1.00 46.22 71 SER A O 1
ATOM 549 N N . ASP A 1 72 ? 23.539 -11.975 9.257 1.00 54.62 72 ASP A N 1
ATOM 550 C CA . ASP A 1 72 ? 23.409 -13.271 8.603 1.00 54.62 72 ASP A CA 1
ATOM 551 C C . ASP A 1 72 ? 22.153 -13.219 7.725 1.00 54.62 72 ASP A C 1
ATOM 553 O O . ASP A 1 72 ? 21.208 -12.492 8.035 1.00 54.62 72 ASP A O 1
ATOM 557 N N . ASP A 1 73 ? 22.195 -13.904 6.587 1.00 49.78 73 ASP A N 1
ATOM 558 C CA . ASP A 1 73 ? 21.043 -14.516 5.923 1.00 49.78 73 ASP A CA 1
ATOM 559 C C . ASP A 1 73 ? 21.100 -14.374 4.407 1.00 49.78 73 ASP A C 1
ATOM 561 O O . ASP A 1 73 ? 21.341 -13.318 3.814 1.00 49.78 73 ASP A O 1
ATOM 565 N N . GLU A 1 74 ? 20.678 -15.462 3.781 1.00 48.66 74 GLU A N 1
ATOM 566 C CA . GLU A 1 74 ? 20.204 -15.633 2.409 1.00 48.66 74 GLU A CA 1
ATOM 567 C C . GLU A 1 74 ? 19.207 -14.553 1.913 1.00 48.66 74 GLU A C 1
ATOM 569 O O . GLU A 1 74 ? 18.722 -14.621 0.782 1.00 48.66 74 GLU A O 1
ATOM 574 N N . ARG A 1 75 ? 18.851 -13.566 2.748 1.00 53.50 75 ARG A N 1
ATOM 575 C CA . ARG A 1 75 ? 18.132 -12.332 2.401 1.00 53.50 75 ARG A CA 1
ATOM 576 C C . ARG A 1 75 ? 18.963 -11.447 1.470 1.00 53.50 75 ARG A C 1
ATOM 578 O O . ARG A 1 75 ? 18.406 -10.878 0.536 1.00 53.50 75 ARG A O 1
ATOM 585 N N . LYS A 1 76 ? 20.287 -11.356 1.672 1.00 49.91 76 LYS A N 1
ATOM 586 C CA . LYS A 1 76 ? 21.163 -10.459 0.886 1.00 49.91 76 LYS A CA 1
ATOM 587 C C . LYS A 1 76 ? 21.288 -10.883 -0.583 1.00 49.91 76 LYS A C 1
ATOM 589 O O . LYS A 1 76 ? 21.316 -10.032 -1.461 1.00 49.91 76 LYS A O 1
ATOM 594 N N . THR A 1 77 ? 21.287 -12.185 -0.863 1.00 46.44 77 THR A N 1
ATOM 595 C CA . THR A 1 77 ? 21.392 -12.749 -2.221 1.00 46.44 77 THR A CA 1
ATOM 596 C C . THR A 1 77 ? 20.098 -12.677 -3.037 1.00 46.44 77 THR A C 1
ATOM 598 O O . THR A 1 77 ? 20.149 -12.868 -4.246 1.00 46.44 77 THR A O 1
ATOM 601 N N . ARG A 1 78 ? 18.945 -12.397 -2.411 1.00 52.81 78 ARG A N 1
ATOM 602 C CA . ARG A 1 78 ? 17.617 -12.397 -3.061 1.00 52.81 78 ARG A CA 1
ATOM 603 C C . ARG A 1 78 ? 17.117 -11.016 -3.497 1.00 52.81 78 ARG A C 1
ATOM 605 O O . ARG A 1 78 ? 16.060 -10.923 -4.107 1.00 52.81 78 ARG A O 1
ATOM 612 N N . TYR A 1 79 ? 17.830 -9.931 -3.190 1.00 53.84 79 TYR A N 1
ATOM 613 C CA . TYR A 1 79 ? 17.401 -8.574 -3.572 1.00 53.84 79 TYR A CA 1
ATOM 614 C C . TYR A 1 79 ? 17.918 -8.112 -4.941 1.00 53.84 79 TYR A C 1
ATOM 616 O O . TYR A 1 79 ? 17.314 -7.209 -5.520 1.00 53.84 79 TYR A O 1
ATOM 624 N N . ASP A 1 80 ? 18.916 -8.793 -5.519 1.00 53.91 80 ASP A N 1
ATOM 625 C CA . ASP A 1 80 ? 19.257 -8.672 -6.952 1.00 53.91 80 ASP A CA 1
ATOM 626 C C . ASP A 1 80 ? 18.070 -9.061 -7.864 1.00 53.91 80 ASP A C 1
ATOM 628 O O . ASP A 1 80 ? 18.034 -8.751 -9.060 1.00 53.91 80 ASP A O 1
ATOM 632 N N . ASP A 1 81 ? 17.050 -9.699 -7.282 1.00 65.69 81 ASP A N 1
ATOM 63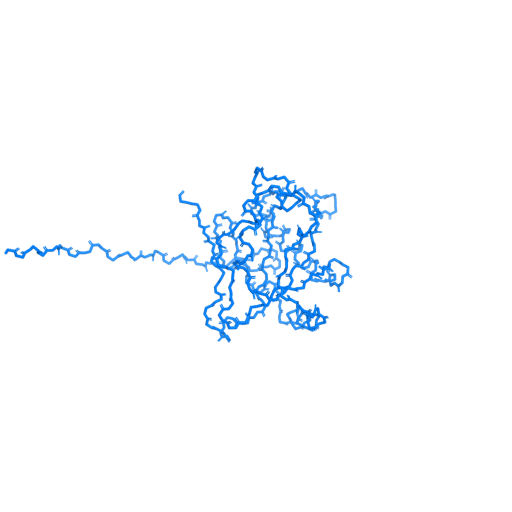3 C CA . ASP A 1 81 ? 15.798 -10.045 -7.935 1.00 65.69 81 ASP A CA 1
ATOM 634 C C . ASP A 1 81 ? 14.766 -8.910 -7.934 1.00 65.69 81 ASP A C 1
ATOM 636 O O . ASP A 1 81 ? 13.649 -9.108 -8.403 1.00 65.69 81 ASP A O 1
ATOM 640 N N . ARG A 1 82 ? 15.081 -7.714 -7.431 1.00 75.62 82 ARG A N 1
ATOM 641 C CA . ARG A 1 82 ? 14.144 -6.587 -7.453 1.00 75.62 82 ARG A CA 1
ATOM 642 C C . ARG A 1 82 ? 14.705 -5.424 -8.256 1.00 75.62 82 ARG A C 1
ATOM 644 O O . ARG A 1 82 ? 15.563 -4.686 -7.791 1.00 75.62 82 ARG A O 1
ATOM 651 N N . ASP A 1 83 ? 14.125 -5.183 -9.423 1.00 85.81 83 ASP A N 1
ATOM 652 C CA . ASP A 1 83 ? 14.566 -4.131 -10.348 1.00 85.81 83 ASP A CA 1
ATOM 653 C C . ASP A 1 83 ? 13.625 -2.906 -10.404 1.00 85.81 83 ASP A C 1
ATOM 655 O O . ASP A 1 83 ? 13.756 -2.057 -11.283 1.00 85.81 83 ASP A O 1
ATOM 659 N N . SER A 1 84 ? 12.710 -2.755 -9.439 1.00 90.00 84 SER A N 1
ATOM 660 C CA . SER A 1 84 ? 11.810 -1.592 -9.325 1.00 90.00 84 SER A CA 1
ATOM 661 C C . SER A 1 84 ? 12.526 -0.297 -8.917 1.00 90.00 84 SER A C 1
ATOM 663 O O . SER A 1 84 ? 13.530 -0.335 -8.204 1.00 90.00 84 SER A O 1
ATOM 665 N N . LEU A 1 85 ? 11.907 0.855 -9.191 1.00 93.62 85 LEU A N 1
ATOM 666 C CA . LEU A 1 85 ? 12.214 2.104 -8.486 1.00 93.62 85 LEU A CA 1
ATOM 667 C C . LEU A 1 85 ? 11.411 2.197 -7.179 1.00 93.62 85 LEU A C 1
ATOM 669 O O . LEU A 1 85 ? 10.236 1.839 -7.148 1.00 93.62 85 LEU A O 1
ATOM 673 N N . VAL A 1 86 ? 12.013 2.716 -6.112 1.00 94.06 86 VAL A N 1
ATOM 674 C CA . VAL A 1 86 ? 11.450 2.794 -4.762 1.00 94.06 86 VAL A CA 1
ATOM 675 C C . VAL A 1 86 ? 11.633 4.180 -4.164 1.00 94.06 86 VAL A C 1
ATOM 677 O O . VAL A 1 86 ? 12.681 4.807 -4.298 1.00 94.06 86 VAL A O 1
ATOM 680 N N . SER A 1 87 ? 10.610 4.650 -3.463 1.00 95.31 87 SER A N 1
ATOM 681 C CA . SER A 1 87 ? 10.715 5.742 -2.503 1.00 95.31 87 SER A CA 1
ATOM 682 C C . SER A 1 87 ? 10.037 5.340 -1.204 1.00 95.31 87 SER A C 1
ATOM 684 O O . SER A 1 87 ? 9.014 4.656 -1.226 1.00 95.31 87 SER A O 1
ATOM 686 N N . TRP A 1 88 ? 10.592 5.781 -0.084 1.00 95.31 88 TRP A N 1
ATOM 687 C CA . TRP A 1 88 ? 10.027 5.553 1.236 1.00 95.31 88 TRP A CA 1
ATOM 688 C C . TRP A 1 88 ? 9.504 6.865 1.803 1.00 95.31 88 TRP A C 1
ATOM 690 O O . TRP A 1 88 ? 10.123 7.918 1.638 1.00 95.31 88 TRP A O 1
ATOM 700 N N . PHE A 1 89 ? 8.343 6.812 2.443 1.00 96.12 89 PHE A N 1
ATOM 701 C CA . PHE A 1 89 ? 7.740 7.973 3.084 1.00 96.12 89 PHE A CA 1
ATOM 702 C C . PHE A 1 89 ? 6.915 7.550 4.294 1.00 96.12 89 PHE A C 1
ATOM 704 O O . PHE A 1 89 ? 6.452 6.415 4.383 1.00 96.12 89 PHE A O 1
ATOM 711 N N . SER A 1 90 ? 6.693 8.469 5.227 1.00 96.94 90 SER A N 1
ATOM 712 C CA . SER A 1 90 ? 5.768 8.222 6.331 1.00 96.94 90 SER A CA 1
ATOM 713 C C . SER A 1 90 ? 4.366 8.645 5.911 1.00 96.94 90 SER A C 1
ATOM 715 O O . SER A 1 90 ? 4.081 9.838 5.812 1.00 96.94 90 SER A O 1
ATOM 717 N N . ALA A 1 91 ? 3.463 7.692 5.653 1.00 97.12 91 ALA A N 1
ATOM 718 C CA . ALA A 1 91 ? 2.070 8.041 5.375 1.00 97.12 91 ALA A CA 1
ATOM 719 C C . ALA A 1 91 ? 1.443 8.786 6.561 1.00 97.12 91 ALA A C 1
ATOM 721 O O . ALA A 1 91 ? 0.728 9.759 6.350 1.00 97.12 91 ALA A O 1
ATOM 722 N N . GLN A 1 92 ? 1.767 8.391 7.795 1.00 96.38 92 GLN A N 1
ATOM 723 C CA . GLN A 1 92 ? 1.198 8.993 9.001 1.00 96.38 92 GLN A CA 1
ATOM 724 C C . GLN A 1 92 ? 1.488 10.495 9.102 1.00 96.38 92 GLN A C 1
ATOM 726 O O . GLN A 1 92 ? 0.612 11.264 9.485 1.00 96.38 92 GLN A O 1
ATOM 731 N N . THR A 1 93 ? 2.700 10.929 8.748 1.00 97.44 93 THR A N 1
ATOM 732 C CA . THR A 1 93 ? 3.087 12.342 8.877 1.00 97.44 93 THR A CA 1
ATOM 733 C C . THR A 1 93 ? 2.956 13.118 7.572 1.00 97.44 93 THR A C 1
ATOM 735 O O . THR A 1 93 ? 2.617 14.298 7.594 1.00 97.44 93 THR A O 1
ATOM 738 N N . GLU A 1 94 ? 3.206 12.484 6.427 1.00 97.94 94 GLU A N 1
ATOM 739 C CA . GLU A 1 94 ? 3.282 13.172 5.134 1.00 97.94 94 GLU A CA 1
ATOM 740 C C . GLU A 1 94 ? 1.999 13.047 4.305 1.00 97.94 94 GLU A C 1
ATOM 742 O O . GLU A 1 94 ? 1.763 13.864 3.415 1.00 97.94 94 GLU A O 1
ATOM 747 N N . CYS A 1 95 ? 1.163 12.041 4.577 1.00 97.38 95 CYS A N 1
ATOM 748 C CA . CYS A 1 95 ? -0.110 11.829 3.891 1.00 97.38 95 CYS A CA 1
ATOM 749 C C . CYS A 1 95 ? -1.190 11.278 4.850 1.00 97.38 95 CYS A C 1
ATOM 751 O O . CYS A 1 95 ? -1.675 10.165 4.632 1.00 97.38 95 CYS A O 1
ATOM 753 N N . PRO A 1 96 ? -1.578 12.019 5.914 1.00 97.38 96 PRO A N 1
ATOM 754 C CA . PRO A 1 96 ? -2.373 11.458 7.013 1.00 97.38 96 PRO A CA 1
ATOM 755 C C . PRO A 1 96 ? -3.695 10.827 6.565 1.00 97.38 96 PRO A C 1
ATOM 757 O O . PRO A 1 96 ? -4.039 9.740 7.005 1.00 97.38 96 PRO A O 1
ATOM 760 N N . TRP A 1 97 ? -4.385 11.436 5.594 1.00 97.25 97 TRP A N 1
ATOM 761 C CA . TRP A 1 97 ? -5.631 10.879 5.056 1.00 97.25 97 TRP A CA 1
ATOM 762 C C . TRP A 1 97 ? -5.436 9.487 4.428 1.00 97.25 97 TRP A C 1
ATOM 764 O O . TRP A 1 97 ? -6.329 8.646 4.502 1.00 97.25 97 TRP A O 1
ATOM 774 N N . LEU A 1 98 ? -4.281 9.236 3.796 1.00 97.50 98 LEU A N 1
ATOM 775 C CA . LEU A 1 98 ? -3.959 7.935 3.215 1.00 97.50 98 LEU A CA 1
ATOM 776 C C . LEU A 1 98 ? -3.650 6.943 4.331 1.00 97.50 98 LEU A C 1
ATOM 778 O O . LEU A 1 98 ? -4.113 5.810 4.268 1.00 97.50 98 LEU A O 1
ATOM 782 N N . HIS A 1 99 ? -2.904 7.370 5.352 1.00 97.19 99 HIS A N 1
ATOM 783 C CA . HIS A 1 99 ? -2.649 6.551 6.533 1.00 97.19 99 HIS A CA 1
ATOM 784 C C . HIS A 1 99 ? -3.952 6.112 7.204 1.00 97.19 99 HIS A C 1
ATOM 786 O O . HIS A 1 99 ? -4.162 4.911 7.351 1.00 97.19 99 HIS A O 1
ATOM 792 N N . ASP A 1 100 ? -4.851 7.049 7.504 1.00 96.06 100 ASP A N 1
ATOM 793 C CA . ASP A 1 100 ? -6.144 6.761 8.128 1.00 96.06 100 ASP A CA 1
ATOM 794 C C . ASP A 1 100 ? -6.960 5.794 7.265 1.00 96.06 100 ASP A C 1
ATOM 796 O O . ASP A 1 100 ? -7.501 4.804 7.756 1.00 96.06 100 ASP A O 1
ATOM 800 N N . ARG A 1 101 ? -6.973 6.009 5.942 1.00 96.94 101 ARG A N 1
ATOM 801 C CA . ARG A 1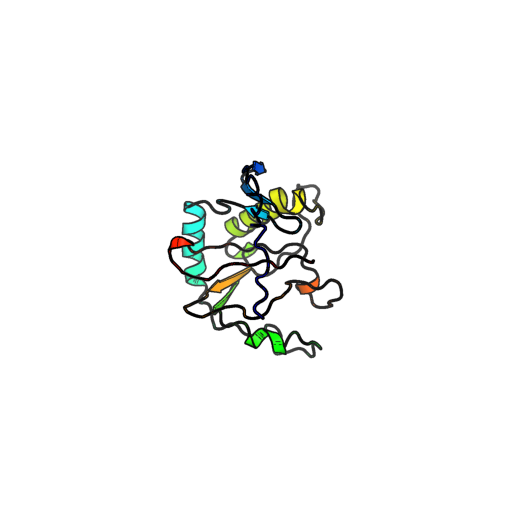 101 ? -7.679 5.127 5.009 1.00 96.94 101 ARG A CA 1
ATOM 802 C C . ARG A 1 101 ? -7.116 3.705 5.001 1.00 96.94 101 ARG A C 1
ATOM 804 O O . ARG A 1 101 ? -7.889 2.752 4.919 1.00 96.94 101 ARG A O 1
ATOM 811 N N . LEU A 1 102 ? -5.795 3.544 5.061 1.00 96.88 102 LEU A N 1
ATOM 812 C CA . LEU A 1 102 ? -5.145 2.232 5.123 1.00 96.88 102 LEU A CA 1
ATOM 813 C C . LEU A 1 102 ? -5.355 1.568 6.490 1.00 96.88 102 LEU A C 1
ATOM 815 O O . LEU A 1 102 ? -5.660 0.377 6.540 1.00 96.88 102 LEU A O 1
ATOM 819 N N . ALA A 1 103 ? -5.280 2.331 7.580 1.00 95.56 103 ALA A N 1
ATOM 820 C CA . ALA A 1 103 ? -5.597 1.857 8.923 1.00 95.56 103 ALA A CA 1
ATOM 821 C C . ALA A 1 103 ? -7.057 1.384 9.017 1.00 95.56 103 ALA A C 1
ATOM 823 O O . ALA A 1 103 ? -7.322 0.329 9.588 1.00 95.56 103 ALA A O 1
ATOM 824 N N . ASP A 1 104 ? -7.995 2.084 8.374 1.00 95.38 104 ASP A N 1
ATOM 825 C CA . ASP A 1 104 ? -9.393 1.662 8.260 1.00 95.38 104 ASP A CA 1
ATOM 826 C C . ASP A 1 104 ? -9.544 0.340 7.499 1.00 95.38 104 ASP A C 1
ATOM 828 O O . ASP A 1 104 ? -10.358 -0.499 7.896 1.00 95.38 104 ASP A O 1
ATOM 832 N N . VAL A 1 105 ? -8.762 0.115 6.432 1.00 96.56 105 VAL A N 1
ATOM 833 C CA . VAL A 1 105 ? -8.743 -1.182 5.729 1.00 96.56 105 VAL A CA 1
ATOM 834 C C . VAL A 1 105 ? -8.293 -2.286 6.682 1.00 96.56 105 VAL A C 1
ATOM 836 O O . VAL A 1 105 ? -8.950 -3.327 6.750 1.00 96.56 105 VAL A O 1
ATOM 839 N N . VAL A 1 106 ? -7.219 -2.075 7.452 1.00 96.06 106 VAL A N 1
ATOM 840 C CA . VAL A 1 106 ? -6.786 -3.069 8.446 1.00 96.06 106 VAL A CA 1
ATOM 841 C C . VAL A 1 106 ? -7.869 -3.261 9.500 1.00 96.06 106 VAL A C 1
ATOM 843 O O . VAL A 1 106 ? -8.264 -4.390 9.747 1.00 96.06 106 VAL A O 1
ATOM 846 N N . ARG A 1 107 ? -8.416 -2.192 10.083 1.00 94.38 107 ARG A N 1
ATOM 847 C CA . ARG A 1 107 ? -9.395 -2.276 11.176 1.00 94.38 107 ARG A CA 1
ATOM 848 C C . ARG A 1 107 ? -10.664 -3.010 10.750 1.00 94.38 107 ARG A C 1
ATOM 850 O O . ARG A 1 107 ? -11.105 -3.930 11.434 1.00 94.38 107 ARG A O 1
ATOM 857 N N . HIS A 1 108 ? -11.257 -2.603 9.630 1.00 93.50 108 HIS A N 1
ATOM 858 C CA . HIS A 1 108 ? -12.564 -3.100 9.206 1.00 93.50 108 HIS A CA 1
ATOM 859 C C . HIS A 1 108 ? -12.489 -4.363 8.362 1.00 93.50 108 HIS A C 1
ATOM 861 O O . HIS A 1 108 ? -13.438 -5.141 8.379 1.00 93.50 108 HIS A O 1
ATOM 867 N N . VAL A 1 109 ? -11.401 -4.576 7.622 1.00 95.50 109 VAL A N 1
ATOM 868 C CA . VAL A 1 109 ? -11.253 -5.747 6.755 1.00 95.50 109 VAL A CA 1
ATOM 869 C C . VAL A 1 109 ? -10.241 -6.714 7.349 1.00 95.50 109 VAL A C 1
ATOM 871 O O . VAL A 1 109 ? -10.633 -7.817 7.706 1.00 95.50 109 VAL A O 1
ATOM 874 N N . GLY A 1 110 ? -8.976 -6.316 7.493 1.00 95.38 110 GLY A N 1
ATOM 875 C CA . GLY A 1 110 ? -7.898 -7.205 7.948 1.00 95.38 110 GLY A CA 1
ATOM 876 C C . GLY A 1 110 ? -8.179 -7.845 9.310 1.00 95.38 110 GLY A C 1
ATOM 877 O O . GLY A 1 110 ? -8.394 -9.052 9.399 1.00 95.38 110 GLY A O 1
ATOM 878 N N . ASN A 1 111 ? -8.257 -7.030 10.360 1.00 95.00 111 ASN A N 1
ATOM 879 C CA . ASN A 1 111 ? -8.432 -7.455 11.747 1.00 95.00 111 ASN A CA 1
ATOM 880 C C . ASN A 1 111 ? -9.813 -8.074 12.026 1.00 95.00 111 ASN A C 1
ATOM 882 O O . ASN A 1 111 ? -9.979 -8.813 12.991 1.00 95.00 111 ASN A O 1
ATOM 886 N N . ALA A 1 112 ? -10.806 -7.805 11.173 1.00 92.25 112 ALA A N 1
ATOM 887 C CA . ALA A 1 112 ? -12.106 -8.470 11.236 1.00 92.25 112 ALA A CA 1
ATOM 888 C C . ALA A 1 112 ? -12.058 -9.914 10.701 1.00 92.25 112 ALA A C 1
ATOM 890 O O . ALA A 1 112 ? -12.835 -10.752 11.154 1.00 92.25 112 ALA A O 1
ATOM 891 N N . GLN A 1 113 ? -11.174 -10.211 9.739 1.00 92.81 113 GLN A N 1
ATOM 892 C CA . GLN A 1 113 ? -10.946 -11.581 9.261 1.00 92.81 113 GLN A CA 1
ATOM 893 C C . GLN A 1 113 ? -9.964 -12.338 10.151 1.00 92.81 113 GLN A C 1
ATOM 895 O O . GLN A 1 113 ? -10.214 -13.486 10.514 1.00 92.81 113 GLN A O 1
ATOM 900 N N . TRP A 1 114 ? -8.852 -11.687 10.486 1.00 94.81 114 TRP A N 1
ATOM 901 C CA . TRP A 1 114 ? -7.762 -12.252 11.267 1.00 94.81 114 TRP A CA 1
ATOM 902 C C . TRP A 1 114 ? -7.520 -11.334 12.465 1.00 94.81 114 TRP A C 1
ATOM 904 O O . TRP A 1 114 ? -6.827 -10.330 12.314 1.00 94.81 114 TRP A O 1
ATOM 914 N N . PRO A 1 115 ? -8.102 -11.629 13.641 1.00 94.00 115 PRO A N 1
ATOM 915 C CA . PRO A 1 115 ? -8.020 -10.769 14.823 1.00 94.00 115 PRO A CA 1
ATOM 916 C C . PRO A 1 115 ? -6.635 -10.863 15.482 1.00 94.00 115 PRO A C 1
ATOM 918 O O . PRO A 1 115 ? -6.475 -11.410 16.572 1.00 94.00 115 PRO A O 1
ATOM 921 N N . LEU A 1 116 ? -5.619 -10.370 14.775 1.00 93.25 116 LEU A N 1
ATOM 922 C CA . LEU A 1 116 ? -4.205 -10.428 15.143 1.00 93.25 116 LEU A CA 1
ATOM 923 C C . LEU A 1 116 ? -3.778 -9.226 15.993 1.00 93.25 116 LEU A C 1
ATOM 925 O O . LEU A 1 116 ? -2.817 -9.326 16.757 1.00 93.25 116 LEU A O 1
ATOM 929 N N . LEU A 1 117 ? -4.484 -8.100 15.865 1.00 94.19 117 LEU A N 1
ATOM 930 C CA . LEU A 1 117 ? -4.168 -6.842 16.531 1.00 94.19 117 LEU A CA 1
ATOM 931 C C . LEU A 1 117 ? -5.156 -6.545 17.654 1.00 94.19 117 LEU A C 1
ATOM 933 O O . LEU A 1 117 ? -6.376 -6.680 17.498 1.00 94.19 117 LEU A O 1
ATOM 937 N N . LYS A 1 118 ? -4.617 -6.077 18.783 1.00 93.94 118 LYS A N 1
ATOM 938 C CA . LYS A 1 118 ? -5.422 -5.536 19.879 1.00 93.94 118 LYS A CA 1
ATOM 939 C C . LYS A 1 118 ? -6.012 -4.191 19.467 1.00 93.94 118 LYS A C 1
ATOM 941 O O . LYS A 1 118 ? -5.403 -3.438 18.713 1.00 93.94 118 LYS A O 1
ATOM 946 N N . VAL A 1 119 ? -7.188 -3.901 20.002 1.00 91.06 119 VAL A N 1
ATOM 947 C CA . VAL A 1 119 ? -7.865 -2.615 19.846 1.00 91.06 119 VAL A CA 1
ATOM 948 C C . VAL A 1 119 ? -7.801 -1.897 21.189 1.00 91.06 119 VAL A C 1
ATOM 950 O O . VAL A 1 119 ? -8.012 -2.534 22.223 1.00 91.06 119 VAL A O 1
ATOM 953 N N . ASP A 1 120 ? -7.454 -0.615 21.182 1.00 90.25 120 ASP A N 1
ATOM 954 C CA . ASP A 1 120 ? -7.407 0.207 22.387 1.00 90.25 120 ASP A CA 1
ATOM 955 C C . ASP A 1 120 ? -8.805 0.703 22.811 1.00 90.25 120 ASP A C 1
ATOM 957 O O . ASP A 1 120 ? -9.816 0.454 22.148 1.00 90.25 120 ASP A O 1
ATOM 961 N N . ASP A 1 121 ? -8.871 1.436 23.925 1.00 90.19 121 ASP A N 1
ATOM 962 C CA . ASP A 1 121 ? -10.130 1.962 24.472 1.00 90.19 121 ASP A CA 1
ATOM 963 C C . ASP A 1 121 ? -10.840 2.963 23.536 1.00 90.19 121 ASP A C 1
ATOM 965 O O . ASP A 1 121 ? -12.009 3.292 23.749 1.00 90.19 121 ASP A O 1
ATOM 969 N N . LYS A 1 122 ? -10.151 3.467 22.504 1.00 86.75 122 LYS A N 1
ATOM 970 C CA . LYS A 1 122 ? -10.682 4.412 21.512 1.00 86.75 122 LYS A CA 1
ATOM 971 C C . LYS A 1 122 ? -11.148 3.722 20.233 1.00 86.75 122 LYS A C 1
ATOM 973 O O . LYS A 1 122 ? -11.742 4.379 19.380 1.00 86.75 122 LYS A O 1
ATOM 978 N N . GLY A 1 123 ? -10.938 2.412 20.107 1.00 84.81 123 GLY A N 1
ATOM 979 C CA . GLY A 1 123 ? -11.253 1.672 18.889 1.00 84.81 123 GLY A CA 1
ATOM 980 C C . GLY A 1 123 ? -10.118 1.670 17.861 1.00 84.81 123 GLY A C 1
ATOM 981 O O . GLY A 1 123 ? -10.327 1.217 16.730 1.00 84.81 123 GLY A O 1
ATOM 982 N N . ASP A 1 124 ? -8.928 2.149 18.225 1.00 88.56 124 ASP A N 1
ATOM 983 C CA . ASP A 1 124 ? -7.757 2.179 17.355 1.00 88.56 124 ASP A CA 1
ATOM 984 C C . ASP A 1 124 ? -6.930 0.900 17.484 1.00 88.56 124 ASP A C 1
ATOM 986 O O . ASP A 1 124 ? -6.891 0.252 18.530 1.00 88.56 124 ASP A O 1
ATOM 990 N N . LEU A 1 125 ? -6.287 0.498 16.387 1.00 92.12 125 LEU A N 1
ATOM 991 C CA . LEU A 1 125 ? -5.410 -0.668 16.388 1.00 92.12 125 LEU A CA 1
ATOM 992 C C . LEU A 1 125 ? -4.121 -0.327 17.139 1.00 92.12 125 LEU A C 1
ATOM 994 O O . LEU A 1 125 ? -3.409 0.608 16.774 1.00 92.12 125 LEU A O 1
ATOM 998 N N . ALA A 1 126 ? -3.813 -1.111 18.168 1.00 93.50 126 ALA A N 1
ATOM 999 C CA . ALA A 1 126 ? -2.560 -1.017 18.898 1.00 93.50 126 ALA A CA 1
ATOM 1000 C C . ALA A 1 126 ? -1.460 -1.744 18.109 1.00 93.50 126 ALA A C 1
ATOM 1002 O O . ALA A 1 126 ? -1.215 -2.934 18.319 1.00 93.50 126 ALA A O 1
ATOM 1003 N N . CYS A 1 127 ? -0.833 -1.030 17.176 1.00 92.88 127 CYS A N 1
ATOM 1004 C CA . CYS A 1 127 ? 0.267 -1.521 16.352 1.00 92.88 127 CYS A CA 1
ATOM 1005 C C . CYS A 1 127 ? 1.242 -0.400 15.978 1.00 92.88 127 CYS A C 1
ATOM 1007 O O . CYS A 1 127 ? 0.868 0.774 15.930 1.00 92.88 127 CYS A O 1
ATOM 1009 N N . ASP A 1 128 ? 2.471 -0.789 15.653 1.00 92.25 128 ASP A N 1
ATOM 1010 C CA . ASP A 1 128 ? 3.443 0.097 15.025 1.00 92.25 128 ASP A CA 1
ATOM 1011 C C . ASP A 1 128 ? 3.218 0.150 13.509 1.00 92.25 128 ASP A C 1
ATOM 1013 O O . ASP A 1 128 ? 2.779 -0.821 12.888 1.00 92.25 128 ASP A O 1
ATOM 1017 N N . TYR A 1 129 ? 3.529 1.297 12.905 1.00 93.06 129 TYR A N 1
ATOM 1018 C CA . TYR A 1 129 ? 3.414 1.507 11.464 1.00 93.06 129 TYR A CA 1
ATOM 1019 C C . TYR A 1 129 ? 4.792 1.733 10.856 1.00 93.06 129 TYR A C 1
ATOM 1021 O O . TYR A 1 129 ? 5.526 2.639 11.255 1.00 93.06 129 TYR A O 1
ATOM 1029 N N . GLU A 1 130 ? 5.128 0.938 9.846 1.00 92.62 130 GLU A N 1
ATOM 1030 C CA . GLU A 1 130 ? 6.349 1.135 9.075 1.00 92.62 130 GLU A CA 1
ATOM 1031 C C . GLU A 1 130 ? 6.233 2.292 8.075 1.00 92.62 130 GLU A C 1
ATOM 1033 O O . GLU A 1 130 ? 5.143 2.763 7.727 1.00 92.62 130 GLU A O 1
ATOM 1038 N N . GLN A 1 131 ? 7.386 2.730 7.559 1.00 94.38 131 GLN A N 1
ATOM 1039 C CA . GLN A 1 131 ? 7.394 3.607 6.395 1.00 94.38 131 GLN A CA 1
ATOM 1040 C C . GLN A 1 131 ? 6.701 2.927 5.216 1.00 94.38 131 GLN A C 1
ATOM 1042 O O . GLN A 1 131 ? 6.907 1.752 4.918 1.00 94.38 131 GLN A O 1
ATOM 1047 N N . THR A 1 132 ? 5.900 3.705 4.503 1.00 96.19 132 THR A N 1
ATOM 1048 C CA . THR A 1 132 ? 5.223 3.260 3.296 1.00 96.19 132 THR A CA 1
ATOM 1049 C C . THR A 1 132 ? 6.210 3.209 2.141 1.00 96.19 132 THR A C 1
ATOM 1051 O O . THR A 1 132 ? 6.907 4.186 1.852 1.00 96.19 132 THR A O 1
ATOM 1054 N N . GLN A 1 133 ? 6.236 2.071 1.453 1.00 95.25 133 GLN A N 1
ATOM 1055 C CA . GLN A 1 133 ? 7.030 1.881 0.252 1.00 95.25 133 GLN A CA 1
ATOM 1056 C C . GLN A 1 133 ? 6.209 2.235 -0.993 1.00 95.25 133 GLN A C 1
ATOM 1058 O O . GLN A 1 133 ? 5.212 1.587 -1.303 1.00 95.25 133 GLN A O 1
ATOM 1063 N N . TYR A 1 134 ? 6.654 3.236 -1.750 1.00 96.56 134 TYR A N 1
ATOM 1064 C CA . TYR A 1 134 ? 6.169 3.495 -3.101 1.00 96.56 134 TYR A CA 1
ATOM 1065 C C . TYR A 1 134 ? 7.089 2.820 -4.113 1.00 96.56 134 TYR A C 1
ATOM 1067 O O . TYR A 1 134 ? 8.224 3.258 -4.294 1.00 96.56 134 TYR A O 1
ATOM 1075 N N . ALA A 1 135 ? 6.594 1.773 -4.770 1.00 95.12 135 ALA A N 1
ATOM 1076 C CA . ALA A 1 135 ? 7.321 1.046 -5.802 1.00 95.12 135 ALA A CA 1
ATOM 1077 C C . ALA A 1 135 ? 6.757 1.342 -7.201 1.00 95.12 135 ALA A C 1
ATOM 1079 O O . ALA A 1 135 ? 5.542 1.354 -7.404 1.00 95.12 135 ALA A O 1
ATOM 1080 N N . VAL A 1 136 ? 7.647 1.545 -8.171 1.00 95.19 136 VAL A N 1
ATOM 1081 C CA . VAL A 1 136 ? 7.324 1.733 -9.589 1.00 95.19 136 VAL A CA 1
ATOM 1082 C C . VAL A 1 136 ? 8.063 0.682 -10.399 1.00 95.19 136 VAL A C 1
ATOM 1084 O O . VAL A 1 136 ? 9.285 0.581 -10.316 1.00 95.19 136 VAL A O 1
ATOM 1087 N N . TYR A 1 137 ? 7.312 -0.064 -11.199 1.00 93.50 137 TYR A N 1
ATOM 1088 C CA . TYR A 1 137 ? 7.839 -1.048 -12.135 1.00 93.50 137 TYR A CA 1
ATOM 1089 C C . TYR A 1 137 ? 7.649 -0.527 -13.560 1.00 93.50 137 TYR A C 1
ATOM 1091 O O . TYR A 1 137 ? 6.548 -0.124 -13.947 1.00 93.50 137 TYR A O 1
ATOM 1099 N N . GLY A 1 138 ? 8.740 -0.488 -14.314 1.00 92.62 138 GLY A N 1
ATOM 1100 C CA . GLY A 1 138 ? 8.774 -0.205 -15.741 1.00 92.62 138 GLY A CA 1
ATOM 1101 C C . GLY A 1 138 ? 8.627 -1.469 -16.596 1.00 92.62 138 GLY A C 1
ATOM 1102 O O . GLY A 1 138 ? 8.307 -2.543 -16.083 1.00 92.62 138 GLY A O 1
ATOM 1103 N N . PRO A 1 139 ? 8.860 -1.353 -17.914 1.00 90.81 139 PRO A N 1
ATOM 1104 C CA . PRO A 1 139 ? 8.902 -2.503 -18.811 1.00 90.81 139 PRO A CA 1
ATOM 1105 C C . PRO A 1 139 ? 9.918 -3.547 -18.338 1.00 90.81 139 PRO A C 1
ATOM 1107 O O . PRO A 1 139 ? 11.017 -3.186 -17.925 1.00 90.81 139 PRO A O 1
ATOM 1110 N N . ASP A 1 140 ? 9.526 -4.821 -18.394 1.00 88.69 140 ASP A N 1
ATOM 1111 C CA . ASP A 1 140 ? 10.328 -6.002 -18.029 1.00 88.69 140 ASP A CA 1
ATOM 1112 C C . ASP A 1 140 ? 10.807 -6.071 -16.562 1.00 88.69 140 ASP A C 1
ATOM 1114 O O . ASP A 1 140 ? 11.433 -7.054 -16.158 1.00 88.69 140 ASP A O 1
ATOM 1118 N N . GLN A 1 141 ? 10.443 -5.083 -15.739 1.00 89.56 141 GLN A N 1
ATOM 1119 C CA . GLN A 1 141 ? 10.761 -5.044 -14.317 1.00 89.56 141 GLN A CA 1
ATOM 1120 C C . GLN A 1 141 ? 9.793 -5.906 -13.499 1.00 89.56 141 GLN A C 1
ATOM 1122 O O . GLN A 1 141 ? 8.580 -5.906 -13.723 1.00 89.56 141 GLN A O 1
ATOM 1127 N N . HIS A 1 142 ? 10.328 -6.634 -12.527 1.00 85.69 142 HIS A N 1
ATOM 1128 C CA . HIS A 1 142 ? 9.601 -7.515 -11.626 1.00 85.69 142 HIS A CA 1
ATOM 1129 C C . HIS A 1 142 ? 10.395 -7.786 -10.342 1.00 85.69 142 HIS A C 1
ATOM 1131 O O . HIS A 1 142 ? 11.602 -7.576 -10.260 1.00 85.69 142 HIS A O 1
ATOM 1137 N N . PHE A 1 143 ? 9.698 -8.285 -9.322 1.00 85.94 143 PHE A N 1
ATOM 1138 C CA . PHE A 1 143 ? 10.348 -8.976 -8.214 1.00 85.94 143 PHE A CA 1
ATOM 1139 C C . PHE A 1 143 ? 10.457 -10.456 -8.615 1.00 85.94 143 PHE A C 1
ATOM 1141 O O . PHE A 1 143 ? 9.435 -11.135 -8.710 1.00 85.94 143 PHE A O 1
ATOM 1148 N N . LYS A 1 144 ? 11.663 -10.937 -8.942 1.00 76.25 144 LYS A N 1
ATOM 1149 C CA . LYS A 1 144 ? 11.873 -12.264 -9.553 1.00 76.25 144 LYS A CA 1
ATOM 1150 C C . LYS A 1 144 ? 11.687 -13.418 -8.575 1.00 76.25 144 LYS A C 1
ATOM 1152 O O . LYS A 1 144 ? 11.248 -14.489 -8.987 1.00 76.25 144 LYS A O 1
ATOM 1157 N N . ALA A 1 145 ? 11.994 -13.203 -7.300 1.00 80.81 145 ALA A N 1
ATOM 1158 C CA . ALA A 1 145 ? 11.864 -14.215 -6.264 1.00 80.81 145 ALA A CA 1
ATOM 1159 C C . ALA A 1 145 ? 10.507 -14.153 -5.551 1.00 80.81 145 ALA A C 1
ATOM 1161 O O . ALA A 1 145 ? 10.027 -13.084 -5.155 1.00 80.81 145 ALA A O 1
ATOM 1162 N N . TRP A 1 146 ? 9.936 -15.335 -5.306 1.00 82.94 146 TRP A N 1
ATOM 1163 C CA . TRP A 1 146 ? 8.927 -15.506 -4.266 1.00 82.94 146 TRP A CA 1
ATOM 1164 C C . TRP A 1 146 ? 9.521 -15.099 -2.919 1.00 82.94 146 TRP A C 1
ATOM 1166 O O . TRP A 1 146 ? 10.637 -15.496 -2.575 1.00 82.94 146 TRP A O 1
ATOM 1176 N N . HIS A 1 147 ? 8.781 -14.294 -2.168 1.00 83.06 147 HIS A N 1
ATOM 1177 C CA . HIS A 1 147 ? 9.209 -13.802 -0.869 1.00 83.06 147 HIS A CA 1
ATOM 1178 C C . HIS A 1 147 ? 8.027 -13.715 0.088 1.00 83.06 147 HIS A C 1
ATOM 1180 O O . HIS A 1 147 ? 6.868 -13.635 -0.321 1.00 83.06 147 HIS A O 1
ATOM 1186 N N . GLN A 1 148 ? 8.362 -13.718 1.372 1.00 84.69 148 GLN A N 1
ATOM 1187 C CA . GLN A 1 148 ? 7.472 -13.342 2.456 1.00 84.69 148 GLN A CA 1
ATOM 1188 C C . GLN A 1 148 ? 7.969 -12.023 3.037 1.00 84.69 148 GLN A C 1
ATOM 1190 O O . GLN A 1 148 ? 9.178 -11.791 3.112 1.00 84.69 148 GLN A O 1
ATOM 1195 N N . ASP A 1 149 ? 7.035 -11.171 3.448 1.00 85.56 149 ASP A N 1
ATOM 1196 C CA . ASP A 1 149 ? 7.373 -9.895 4.080 1.00 85.56 149 ASP A CA 1
ATOM 1197 C C . ASP A 1 149 ? 7.838 -10.053 5.530 1.00 85.56 149 ASP A C 1
ATOM 1199 O O . ASP A 1 149 ? 8.464 -9.132 6.052 1.00 85.56 149 ASP A O 1
ATOM 1203 N N . ALA A 1 150 ? 7.533 -11.194 6.153 1.00 86.56 150 ALA A N 1
ATOM 1204 C CA . ALA A 1 150 ? 7.926 -11.568 7.504 1.00 86.56 150 ALA A CA 1
ATOM 1205 C C . ALA A 1 150 ? 8.104 -13.086 7.610 1.00 86.56 150 ALA A C 1
ATOM 1207 O O . ALA A 1 150 ? 7.333 -13.845 7.015 1.00 86.56 150 ALA A O 1
ATOM 1208 N N . TYR A 1 151 ? 9.080 -13.522 8.405 1.00 80.19 151 TYR A N 1
ATOM 1209 C CA . TYR A 1 151 ? 9.318 -14.925 8.732 1.00 80.19 151 TYR A CA 1
ATOM 1210 C C . TYR A 1 151 ? 9.080 -15.167 10.223 1.00 80.19 151 TYR A C 1
ATOM 1212 O O . TYR A 1 151 ? 9.619 -14.458 11.063 1.00 80.19 151 TYR A O 1
ATOM 1220 N N . ALA A 1 152 ? 8.327 -16.216 10.569 1.00 76.06 152 ALA A N 1
ATOM 1221 C CA . ALA A 1 152 ? 7.966 -16.511 11.962 1.00 76.06 152 ALA A CA 1
ATOM 1222 C C . ALA A 1 152 ? 9.173 -16.747 12.894 1.00 76.06 152 ALA A C 1
ATOM 1224 O O . ALA A 1 152 ? 9.077 -16.511 14.095 1.00 76.06 152 ALA A O 1
ATOM 1225 N N . GLU A 1 153 ? 10.292 -17.221 12.342 1.00 81.06 153 GLU A N 1
ATOM 1226 C CA . GLU A 1 153 ? 11.547 -17.480 13.064 1.00 81.06 153 GLU A CA 1
ATOM 1227 C C . GLU A 1 153 ? 12.611 -16.398 12.809 1.00 81.06 153 GLU A C 1
ATOM 1229 O O . GLU A 1 153 ? 13.763 -16.545 13.218 1.00 81.06 153 GLU A O 1
ATOM 1234 N N . GLY A 1 154 ? 12.251 -15.326 12.099 1.00 75.31 154 GLY A N 1
ATOM 1235 C CA . GLY A 1 154 ? 13.161 -14.231 11.794 1.00 75.31 154 GLY A CA 1
ATOM 1236 C C . GLY A 1 154 ? 13.359 -13.282 12.980 1.00 75.31 154 GLY A C 1
ATOM 1237 O O . GLY A 1 154 ? 12.535 -13.215 13.892 1.00 75.31 154 GLY A O 1
ATOM 1238 N N . ASN A 1 155 ? 14.482 -12.563 12.978 1.00 78.12 155 ASN A N 1
ATOM 1239 C CA . ASN A 1 155 ? 14.882 -11.669 14.072 1.00 78.12 155 ASN A CA 1
ATOM 1240 C C . ASN A 1 155 ? 14.955 -10.191 13.655 1.00 78.12 155 ASN A C 1
ATOM 1242 O O . ASN A 1 155 ? 15.304 -9.347 14.485 1.00 78.12 155 ASN A O 1
ATOM 1246 N N . ASP A 1 156 ? 14.647 -9.866 12.397 1.00 79.25 156 ASP A N 1
ATOM 1247 C CA . ASP A 1 156 ? 14.638 -8.478 11.940 1.00 79.25 156 ASP A CA 1
ATOM 1248 C C . ASP A 1 156 ? 13.315 -7.796 12.336 1.00 79.25 156 ASP A C 1
ATOM 1250 O O . ASP A 1 156 ? 12.290 -8.466 12.480 1.00 79.25 156 ASP A O 1
ATOM 1254 N N . PRO A 1 157 ? 13.278 -6.457 12.485 1.00 78.94 157 PRO A N 1
ATOM 1255 C CA . PRO A 1 157 ? 12.037 -5.736 12.776 1.00 78.94 157 PRO A CA 1
ATOM 1256 C C . PRO A 1 157 ? 10.902 -6.049 11.790 1.00 78.94 157 PRO A C 1
ATOM 1258 O O . PRO A 1 157 ? 9.740 -6.107 12.184 1.00 78.94 157 PRO A O 1
ATOM 1261 N N . GLU A 1 158 ? 11.241 -6.287 10.520 1.00 82.12 158 GLU A N 1
ATOM 1262 C CA . GLU A 1 158 ? 10.303 -6.681 9.469 1.00 82.12 158 GLU A CA 1
ATOM 1263 C C . GLU A 1 158 ? 9.608 -8.028 9.737 1.00 82.12 158 GLU A C 1
ATOM 1265 O O . GLU A 1 158 ? 8.480 -8.234 9.296 1.00 82.12 158 GLU A O 1
ATOM 1270 N N . ASP A 1 159 ? 10.226 -8.932 10.499 1.00 84.62 159 ASP A N 1
ATOM 1271 C CA . ASP A 1 159 ? 9.649 -10.238 10.830 1.00 84.62 159 ASP A CA 1
ATOM 1272 C C . ASP A 1 159 ? 8.480 -10.138 11.829 1.00 84.62 159 ASP A C 1
ATOM 1274 O O . ASP A 1 159 ? 7.699 -11.077 11.980 1.00 84.62 159 ASP A O 1
ATOM 1278 N N . ALA A 1 160 ? 8.292 -8.972 12.458 1.00 88.06 160 ALA A N 1
ATOM 1279 C CA . ALA A 1 160 ? 7.149 -8.687 13.322 1.00 88.06 160 ALA A CA 1
ATOM 1280 C C . ALA A 1 160 ? 5.881 -8.253 12.555 1.00 88.06 160 ALA A C 1
ATOM 1282 O O . ALA A 1 160 ? 4.841 -8.019 13.180 1.00 88.06 160 ALA A O 1
ATOM 1283 N N . ARG A 1 161 ? 5.923 -8.119 11.218 1.00 92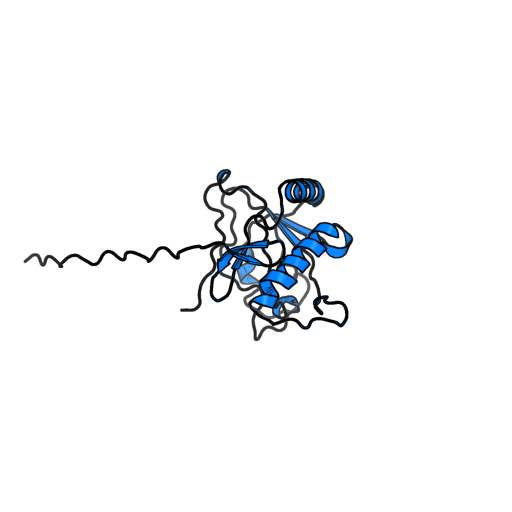.38 161 ARG A N 1
ATOM 1284 C CA . ARG A 1 161 ? 4.758 -7.678 10.429 1.00 92.38 161 ARG A CA 1
ATOM 1285 C C . ARG A 1 161 ? 3.618 -8.690 10.517 1.00 92.38 161 ARG A C 1
ATOM 1287 O O . ARG A 1 161 ? 3.751 -9.846 10.132 1.00 92.38 161 ARG A O 1
ATOM 1294 N N . GLN A 1 162 ? 2.453 -8.213 10.950 1.00 93.44 162 GLN A N 1
ATOM 1295 C CA . GLN A 1 162 ? 1.224 -9.016 11.010 1.00 93.44 162 GLN A CA 1
ATOM 1296 C C . GLN A 1 162 ? 0.294 -8.773 9.813 1.00 93.44 162 GLN A C 1
ATOM 1298 O O . GLN A 1 162 ? -0.511 -9.635 9.472 1.00 93.44 162 GLN A O 1
ATOM 1303 N N . PHE A 1 163 ? 0.397 -7.606 9.170 1.00 95.12 163 PHE A N 1
ATOM 1304 C CA . PHE A 1 163 ? -0.380 -7.239 7.989 1.00 95.12 163 PHE A CA 1
ATOM 1305 C C . PHE A 1 163 ? 0.496 -6.514 6.968 1.00 95.12 163 PHE A C 1
ATOM 1307 O O . PHE A 1 163 ? 1.151 -5.530 7.306 1.00 95.12 163 PHE A O 1
ATOM 1314 N N . THR A 1 164 ? 0.398 -6.929 5.704 1.00 95.56 164 THR A N 1
ATOM 1315 C CA . THR A 1 164 ? 0.863 -6.149 4.551 1.00 95.56 164 THR A CA 1
ATOM 1316 C C . THR A 1 164 ? -0.347 -5.640 3.776 1.00 95.56 164 THR A C 1
ATOM 1318 O O . THR A 1 164 ? -1.238 -6.413 3.420 1.00 95.56 164 THR A O 1
ATOM 1321 N N . ILE A 1 165 ? -0.368 -4.342 3.460 1.00 96.69 165 ILE A N 1
ATOM 1322 C CA . ILE A 1 165 ? -1.324 -3.779 2.503 1.00 96.69 165 ILE A CA 1
ATOM 1323 C C . ILE A 1 165 ? -0.584 -3.386 1.232 1.00 96.69 165 ILE A C 1
ATOM 1325 O O . ILE A 1 165 ? 0.312 -2.545 1.258 1.00 96.69 165 ILE A O 1
ATOM 1329 N N . VAL A 1 166 ? -1.025 -3.939 0.103 1.00 96.44 166 VAL A N 1
ATOM 1330 C CA . VAL A 1 166 ? -0.550 -3.548 -1.225 1.00 96.44 166 VAL A CA 1
ATOM 1331 C C . VAL A 1 166 ? -1.664 -2.814 -1.956 1.00 96.44 166 VAL A C 1
ATOM 1333 O O . VAL A 1 166 ? -2.742 -3.359 -2.192 1.00 96.44 166 VAL A O 1
ATOM 1336 N N . VAL A 1 167 ? -1.400 -1.561 -2.330 1.00 96.62 167 VAL A N 1
ATOM 1337 C CA . VAL A 1 167 ? -2.337 -0.738 -3.101 1.00 96.62 167 VAL A CA 1
ATOM 1338 C C . VAL A 1 167 ? -1.896 -0.697 -4.558 1.00 96.62 167 VAL A C 1
ATOM 1340 O O . VAL A 1 167 ? -0.845 -0.151 -4.890 1.00 96.62 167 VAL A O 1
ATOM 1343 N N . MET A 1 168 ? -2.729 -1.237 -5.445 1.00 95.38 168 MET A N 1
ATOM 1344 C CA . MET A 1 168 ? -2.487 -1.197 -6.887 1.00 95.38 168 MET A CA 1
ATOM 1345 C C . MET A 1 168 ? -2.965 0.146 -7.451 1.00 95.38 168 MET A C 1
ATOM 1347 O O . MET A 1 168 ? -4.163 0.364 -7.614 1.00 95.38 168 MET A O 1
ATOM 1351 N N . LEU A 1 169 ? -2.026 1.051 -7.734 1.00 95.62 169 LEU A N 1
ATOM 1352 C CA . LEU A 1 169 ? -2.326 2.429 -8.154 1.00 95.62 169 LEU A CA 1
ATOM 1353 C C . LEU A 1 169 ? -2.524 2.592 -9.669 1.00 95.62 169 LEU A C 1
ATOM 1355 O O . LEU A 1 169 ? -3.133 3.561 -10.110 1.00 95.62 169 LEU A O 1
ATOM 1359 N N . SER A 1 170 ? -2.008 1.663 -10.473 1.00 93.44 170 SER A N 1
ATOM 1360 C CA . SER A 1 170 ? -2.133 1.700 -11.933 1.00 93.44 170 SER A CA 1
ATOM 1361 C C . SER A 1 170 ? -3.351 0.910 -12.402 1.00 93.44 170 SER A C 1
ATOM 1363 O O . SER A 1 170 ? -3.602 -0.207 -11.940 1.00 93.44 170 SER A O 1
ATOM 1365 N N . CYS A 1 171 ? -4.077 1.441 -13.386 1.00 90.38 171 CYS A N 1
ATOM 1366 C CA . CYS A 1 171 ? -5.187 0.728 -14.007 1.00 90.38 171 CYS A CA 1
ATOM 1367 C C . CYS A 1 171 ? -4.671 -0.530 -14.721 1.00 90.38 171 CYS A C 1
ATOM 1369 O O . CYS A 1 171 ? -3.832 -0.455 -15.618 1.00 90.38 171 CYS A O 1
ATOM 1371 N N . ARG A 1 172 ? -5.210 -1.705 -14.363 1.00 88.75 172 ARG A N 1
ATOM 1372 C CA . ARG A 1 172 ? -4.792 -3.002 -14.930 1.00 88.75 172 ARG A CA 1
ATOM 1373 C C . ARG A 1 172 ? -4.899 -3.068 -16.456 1.00 88.75 172 ARG A C 1
ATOM 1375 O O . ARG A 1 172 ? -4.213 -3.880 -17.070 1.00 88.75 172 ARG A O 1
ATOM 1382 N N . ARG A 1 173 ? -5.765 -2.251 -17.062 1.00 91.94 173 ARG A N 1
ATOM 1383 C CA . ARG A 1 173 ? -5.974 -2.197 -18.517 1.00 91.94 173 ARG A CA 1
ATOM 1384 C C . ARG A 1 173 ? -4.836 -1.500 -19.264 1.00 91.94 173 ARG A C 1
ATOM 1386 O O . ARG A 1 173 ? -4.752 -1.668 -20.476 1.00 91.94 173 ARG A O 1
ATOM 1393 N N . ASP A 1 174 ? -3.982 -0.765 -18.558 1.00 91.00 174 ASP A N 1
ATOM 1394 C CA . ASP A 1 174 ? -2.963 0.096 -19.164 1.00 91.00 174 ASP A CA 1
ATOM 1395 C C . ASP A 1 174 ? -1.615 -0.622 -19.340 1.00 91.00 174 ASP A C 1
ATOM 1397 O O . ASP A 1 174 ? -0.682 -0.061 -19.908 1.00 91.00 174 ASP A O 1
ATOM 1401 N N . TYR A 1 175 ? -1.496 -1.865 -18.865 1.00 90.19 175 TYR A N 1
ATOM 1402 C CA . TYR A 1 175 ? -0.276 -2.663 -18.965 1.00 90.19 175 TYR A CA 1
ATOM 1403 C C . TYR A 1 175 ? -0.575 -4.151 -19.177 1.00 90.19 175 TYR A C 1
ATOM 1405 O O . TYR A 1 175 ? -1.667 -4.648 -18.899 1.00 90.19 175 TYR A O 1
ATOM 1413 N N . THR A 1 176 ? 0.413 -4.895 -19.665 1.00 89.06 176 THR A N 1
ATOM 1414 C CA . THR A 1 176 ? 0.404 -6.365 -19.741 1.00 89.06 176 THR A CA 1
ATOM 1415 C C . THR A 1 176 ? 1.421 -6.932 -18.756 1.00 89.06 176 THR A C 1
ATOM 1417 O O . THR A 1 176 ? 2.443 -6.303 -18.511 1.00 89.06 176 THR A O 1
ATOM 1420 N N . GLY A 1 177 ? 1.159 -8.109 -18.182 1.00 88.88 177 GLY A N 1
ATOM 1421 C CA . GLY A 1 177 ? 1.955 -8.607 -17.053 1.00 88.88 177 GLY A CA 1
ATOM 1422 C C . GLY A 1 177 ? 1.626 -7.868 -15.750 1.00 88.88 177 GLY A C 1
ATOM 1423 O O . GLY A 1 177 ? 0.472 -7.479 -15.553 1.00 88.88 177 GLY A O 1
ATOM 1424 N N . GLY A 1 178 ? 2.614 -7.727 -14.857 1.00 85.56 178 GLY A N 1
ATOM 1425 C CA . GLY A 1 178 ? 2.484 -6.979 -13.594 1.00 85.56 178 GLY A CA 1
ATOM 1426 C C . GLY A 1 178 ? 1.413 -7.518 -12.642 1.00 85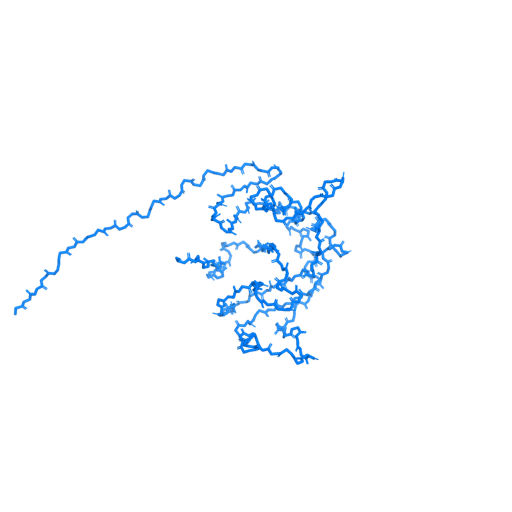.56 178 GLY A C 1
ATOM 1427 O O . GLY A 1 178 ? 0.841 -6.764 -11.858 1.00 85.56 178 GLY A O 1
ATOM 1428 N N . GLY A 1 179 ? 1.072 -8.805 -12.760 1.00 88.19 179 GLY A N 1
ATOM 1429 C CA . GLY A 1 179 ? 0.185 -9.453 -11.802 1.00 88.19 179 GLY A CA 1
ATOM 1430 C C . GLY A 1 179 ? 0.828 -9.479 -10.420 1.00 88.19 179 GLY A C 1
ATOM 1431 O O . GLY A 1 179 ? 2.050 -9.527 -10.312 1.00 88.19 179 GLY A O 1
ATOM 1432 N N . PHE A 1 180 ? -0.001 -9.478 -9.380 1.00 88.75 180 PHE A N 1
ATOM 1433 C CA . PHE A 1 180 ? 0.435 -9.712 -8.008 1.00 88.75 180 PHE A CA 1
ATOM 1434 C C . PHE A 1 180 ? 0.033 -11.141 -7.620 1.00 88.75 180 PHE A C 1
ATOM 1436 O O . PHE A 1 180 ? -1.094 -11.350 -7.159 1.00 88.75 180 PHE A O 1
ATOM 1443 N N . PRO A 1 181 ? 0.859 -12.155 -7.931 1.00 88.06 181 PRO A N 1
ATOM 1444 C CA . PRO A 1 181 ? 0.548 -13.522 -7.565 1.00 88.06 181 PRO A CA 1
ATOM 1445 C C . PRO A 1 181 ? 0.828 -13.743 -6.074 1.00 88.06 181 PRO A C 1
ATOM 1447 O O . PRO A 1 181 ? 1.805 -13.235 -5.535 1.00 88.06 181 PRO A O 1
ATOM 1450 N N . ALA A 1 182 ? -0.022 -14.534 -5.425 1.00 85.06 182 ALA A N 1
ATOM 1451 C CA . ALA A 1 182 ? 0.205 -15.034 -4.076 1.00 85.06 182 ALA A CA 1
ATOM 1452 C C . ALA A 1 182 ? 0.305 -16.559 -4.147 1.00 85.06 182 ALA A C 1
ATOM 1454 O O . ALA A 1 182 ? -0.614 -17.214 -4.656 1.00 85.06 182 ALA A O 1
ATOM 1455 N N . GLU A 1 183 ? 1.424 -17.109 -3.682 1.00 81.81 183 GLU A N 1
ATOM 1456 C CA . GLU A 1 183 ? 1.588 -18.551 -3.532 1.00 81.81 183 GLU A CA 1
ATOM 1457 C C . GLU A 1 183 ? 0.768 -19.020 -2.330 1.00 81.81 183 GLU A C 1
ATOM 1459 O O . GLU A 1 183 ? 0.710 -18.346 -1.304 1.00 81.81 183 GLU A O 1
ATOM 1464 N N . ARG A 1 184 ? 0.077 -20.150 -2.485 1.00 70.44 184 ARG A N 1
ATOM 1465 C CA . ARG A 1 184 ? -0.685 -20.763 -1.398 1.00 70.44 184 ARG A CA 1
ATOM 1466 C C . ARG A 1 184 ? 0.142 -21.923 -0.858 1.00 70.44 184 ARG A C 1
ATOM 1468 O O . ARG A 1 184 ? 0.596 -22.719 -1.685 1.00 70.44 184 ARG A O 1
ATOM 1475 N N . PRO A 1 185 ? 0.312 -22.064 0.464 1.00 61.22 185 PRO A N 1
ATOM 1476 C CA . PRO A 1 185 ? 0.891 -23.276 1.018 1.00 61.22 185 PRO A CA 1
ATOM 1477 C C . PRO A 1 185 ? 0.035 -24.475 0.580 1.00 61.22 185 PRO A C 1
ATOM 1479 O O . PRO A 1 185 ? -1.199 -24.422 0.629 1.00 61.22 185 PRO A O 1
ATOM 1482 N N . GLY A 1 186 ? 0.706 -25.492 0.035 1.00 50.88 186 GLY A N 1
ATOM 1483 C CA . GLY A 1 186 ? 0.090 -26.732 -0.448 1.00 50.88 186 GLY A CA 1
ATOM 1484 C C . GLY A 1 186 ? -0.375 -27.658 0.665 1.00 50.88 186 GLY A C 1
ATOM 1485 O O . GLY A 1 186 ? 0.096 -27.501 1.813 1.00 50.88 186 GLY A O 1
#

Radius of gyration: 20.05 Å; chains: 1; bounding box: 47×65×56 Å

Organism: NCBI:txid1333877